Protein AF-A0A210PNJ9-F1 (afdb_monomer)

Mean predicted aligned error: 16.78 Å

Radius of gyration: 33.36 Å; Cα contacts (8 Å, |Δi|>4): 354; chains: 1; bounding box: 88×43×88 Å

InterPro domains:
  IPR055284 Galaxin-like [PTHR34490] (9-173)
  IPR056601 Galaxin-like repeats domain [PF24748] (8-146)

Secondary structure (DSSP, 8-state):
------EEETTEEE-TTTEEEETTEEEESEETTEEEEEETTTTEEEETTTEEESSSEEEHHHHHHTTEEEETTEEEETTTEEEETTEEEE-SSTTTEEEETTEEEETTTEEEETTEEEESEETTEEEEEETTTTEEEETTTEEEESEEEEHHHHHHTTEEEETTEEEEBTTEEEETTEEEE--TT--S--THHHHHHHHHHHHHHHHHHHHHHHHHHHHHHHHHHHHHHHHHHHHHHHHHHHHHHHHHHT--

Sequence (252 aa):
MSVGLTHFCDKTNYNLDEQICCDSKLSDRKQDGQIIQCCNASGETYKNESEICCGSVYNKTVFENQNLSCCNGTRYQKGKEMCLGGEIKVRMSVGLTHFCDKTNYNLDEQICCDSKLSDRKQDGQIIQCCNASGKTYKNASEICCGNVYDKTVFENHNLSCCNGTLYQKGKEMCLGGEKIAVDGNRPGFRDDTRIDMIERQLQKIDEVQKTLHSLTGSVNLLKNEIYSVKIICRWLSYIGSLEYHKRIARKN

Solvent-accessible surface area (backbone atoms only — not comparable to full-atom values): 14456 Å² total; per-residue (Å²): 136,80,85,70,85,83,42,68,37,76,92,41,78,54,54,76,91,56,32,43,65,24,77,64,40,79,43,60,32,56,58,97,89,37,53,47,43,64,25,81,74,59,32,41,75,37,40,63,86,59,30,42,70,32,42,46,80,40,53,39,69,62,41,51,74,67,41,44,46,69,26,81,44,38,69,44,44,57,87,52,28,48,66,54,99,60,40,81,42,76,50,85,44,90,93,44,58,41,71,31,77,94,41,77,43,46,66,89,57,31,44,65,25,78,64,38,76,44,59,30,58,57,97,90,35,51,45,43,64,28,78,76,55,37,38,75,41,42,62,87,58,32,44,68,37,40,45,83,41,52,41,66,60,36,58,77,63,40,47,45,69,30,82,41,37,76,41,40,61,85,50,30,46,68,56,96,60,40,80,41,77,47,68,94,82,64,94,62,99,55,68,62,65,58,48,55,48,50,52,53,51,50,52,53,48,52,53,50,49,54,52,51,52,52,53,51,52,54,52,51,52,52,50,51,51,52,51,51,50,54,51,52,53,52,52,53,53,51,50,53,50,53,54,52,52,55,57,54,68,72,75,113

pLDDT: mean 83.03, std 13.24, range [35.53, 96.25]

Structure (mmCIF, N/CA/C/O backbone):
data_AF-A0A210PNJ9-F1
#
_entry.id   AF-A0A210PNJ9-F1
#
loop_
_atom_site.group_PDB
_atom_site.id
_atom_site.type_symbol
_atom_site.label_atom_id
_atom_site.label_alt_id
_atom_site.label_comp_id
_atom_site.label_asym_id
_atom_site.label_entity_id
_atom_site.label_seq_id
_atom_site.pdbx_PDB_ins_code
_atom_site.Cartn_x
_atom_site.Cartn_y
_atom_site.Cartn_z
_atom_site.occupancy
_atom_site.B_iso_or_equiv
_atom_site.auth_seq_id
_atom_site.auth_comp_id
_atom_site.auth_asym_id
_atom_site.auth_atom_id
_atom_site.pdbx_PDB_model_num
ATOM 1 N N . MET A 1 1 ? -39.392 -25.391 22.906 1.00 35.53 1 MET A N 1
ATOM 2 C CA . MET A 1 1 ? -38.546 -24.966 24.037 1.00 35.53 1 MET A CA 1
ATOM 3 C C . MET A 1 1 ? -37.149 -24.806 23.480 1.00 35.53 1 MET A C 1
ATOM 5 O O . MET A 1 1 ? -36.515 -25.805 23.174 1.00 35.53 1 MET A O 1
ATOM 9 N N . SER A 1 2 ? -36.747 -23.574 23.187 1.00 40.47 2 SER A N 1
ATOM 10 C CA . SER A 1 2 ? -35.421 -23.290 22.639 1.00 40.47 2 SER A CA 1
ATOM 11 C C . SER A 1 2 ? -34.429 -23.343 23.793 1.00 40.47 2 SER A C 1
ATOM 13 O O . SER A 1 2 ? -34.610 -22.629 24.776 1.00 40.47 2 SER A O 1
ATOM 15 N N . VAL A 1 3 ? -33.434 -24.222 23.705 1.00 44.72 3 VAL A N 1
ATOM 16 C CA . VAL A 1 3 ? -32.323 -24.278 24.659 1.00 44.72 3 VAL A CA 1
ATOM 17 C C . VAL A 1 3 ? -31.509 -23.004 24.438 1.00 44.72 3 VAL A C 1
ATOM 19 O O . VAL A 1 3 ? -30.727 -22.919 23.495 1.00 44.72 3 VAL A O 1
ATOM 22 N N . GLY A 1 4 ? -31.804 -21.963 25.215 1.00 50.69 4 GLY A N 1
ATOM 23 C CA . GLY A 1 4 ? -31.061 -20.710 25.173 1.00 50.69 4 GLY A CA 1
ATOM 24 C C . GLY A 1 4 ? -29.646 -20.969 25.669 1.00 50.69 4 GLY A C 1
ATOM 25 O O . GLY A 1 4 ? -29.476 -21.496 26.765 1.00 50.69 4 GLY A O 1
ATOM 26 N N . LEU A 1 5 ? -28.647 -20.641 24.851 1.00 56.56 5 LEU A N 1
ATOM 27 C CA . LEU A 1 5 ? -27.251 -20.603 25.275 1.00 56.56 5 LEU A CA 1
ATOM 28 C C . LEU A 1 5 ? -27.155 -19.676 26.494 1.00 56.56 5 LEU A C 1
ATOM 30 O O . LEU A 1 5 ? -27.376 -18.472 26.383 1.00 56.56 5 LEU A O 1
ATOM 34 N N . THR A 1 6 ? -26.893 -20.237 27.672 1.00 67.31 6 THR A N 1
ATOM 35 C CA . THR A 1 6 ? -26.632 -19.459 28.883 1.00 67.31 6 THR A CA 1
ATOM 36 C C . THR A 1 6 ? -25.228 -18.883 28.778 1.00 67.31 6 THR A C 1
ATOM 38 O O . THR A 1 6 ? -24.242 -19.619 28.732 1.00 67.31 6 THR A O 1
ATOM 41 N N . HIS A 1 7 ? -25.139 -17.558 28.693 1.00 80.38 7 HIS A N 1
ATOM 42 C CA . HIS A 1 7 ? -23.869 -16.847 28.676 1.00 80.38 7 HIS A CA 1
ATOM 43 C C . HIS A 1 7 ? -23.479 -16.477 30.105 1.00 80.38 7 HIS A C 1
ATOM 45 O O . HIS A 1 7 ? -24.300 -15.976 30.874 1.00 80.38 7 HIS A O 1
ATOM 51 N N . PHE A 1 8 ? -22.218 -16.729 30.453 1.00 88.50 8 PHE A N 1
ATOM 52 C CA . PHE A 1 8 ? -21.669 -16.460 31.778 1.00 88.50 8 PHE A CA 1
ATOM 53 C C . PHE A 1 8 ? -20.665 -15.312 31.714 1.00 88.50 8 PHE A C 1
ATOM 55 O O . PHE A 1 8 ? -19.827 -15.254 30.813 1.00 88.50 8 PHE A O 1
ATOM 62 N N . CYS A 1 9 ? -20.769 -14.398 32.671 1.00 90.38 9 CYS A N 1
ATOM 63 C CA . CYS A 1 9 ? -19.773 -13.383 32.968 1.00 90.38 9 CYS A CA 1
ATOM 64 C C . CYS A 1 9 ? -19.192 -13.724 34.336 1.00 90.38 9 CYS A C 1
ATOM 66 O O . CYS A 1 9 ? -19.900 -13.628 35.342 1.00 90.38 9 CYS A O 1
ATOM 68 N N . ASP A 1 10 ? -17.950 -14.207 34.359 1.00 86.75 10 ASP A N 1
ATOM 69 C CA . ASP A 1 10 ? -17.372 -14.893 35.520 1.00 86.75 10 ASP A CA 1
ATOM 70 C C . ASP A 1 10 ? -18.291 -16.031 36.015 1.00 86.75 10 ASP A C 1
ATOM 72 O O . ASP A 1 1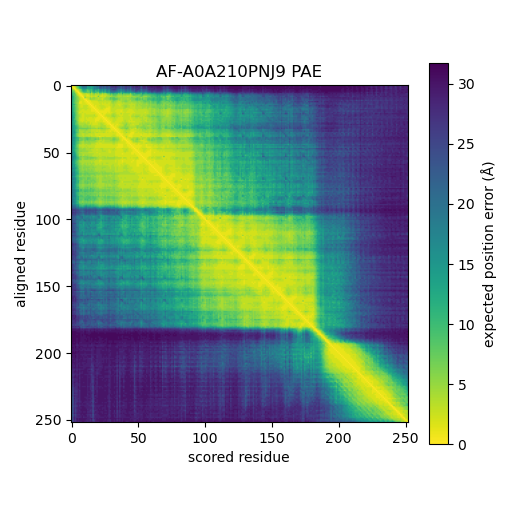0 ? -18.403 -17.065 35.354 1.00 86.75 10 ASP A O 1
ATOM 76 N N . LYS A 1 11 ? -19.011 -15.836 37.126 1.00 87.56 11 LYS A N 1
ATOM 77 C CA . LYS A 1 11 ? -19.927 -16.831 37.721 1.00 87.56 11 LYS A CA 1
ATOM 78 C C . LYS A 1 11 ? -21.407 -16.475 37.584 1.00 87.56 11 LYS A C 1
ATOM 80 O O . LYS A 1 11 ? -22.259 -17.174 38.132 1.00 87.56 11 LYS A O 1
ATOM 85 N N . THR A 1 12 ? -21.722 -15.407 36.859 1.00 88.00 12 THR A N 1
ATOM 86 C CA . THR A 1 12 ? -23.078 -14.863 36.765 1.00 88.00 12 THR A CA 1
ATOM 87 C C . THR A 1 12 ? -23.648 -15.101 35.373 1.00 88.00 12 THR A C 1
ATOM 89 O O . THR A 1 12 ? -23.042 -14.719 34.373 1.00 88.00 12 THR A O 1
ATOM 92 N N . ASN A 1 13 ? -24.825 -15.725 35.304 1.00 91.00 13 ASN A N 1
ATOM 93 C CA . ASN A 1 13 ? -25.596 -15.804 34.063 1.00 91.00 13 ASN A CA 1
ATOM 94 C C . ASN A 1 13 ? -26.088 -14.414 33.670 1.00 91.00 13 ASN A C 1
ATOM 96 O O . ASN A 1 13 ? -26.579 -13.677 34.524 1.00 91.00 13 ASN A O 1
ATOM 100 N N . TYR A 1 14 ? -26.010 -14.087 32.385 1.00 90.00 14 TYR A N 1
ATOM 101 C CA . TYR A 1 14 ? -26.492 -12.808 31.883 1.00 90.00 14 TYR A CA 1
ATOM 102 C C . TYR A 1 14 ? -27.194 -12.934 30.536 1.00 90.00 14 TYR A C 1
ATOM 104 O O . TYR A 1 14 ? -26.973 -13.875 29.770 1.00 90.00 14 TYR A O 1
ATOM 112 N N . ASN A 1 15 ? -28.067 -11.968 30.260 1.00 88.69 15 ASN A N 1
ATOM 113 C CA . ASN A 1 15 ? -28.805 -11.886 29.010 1.00 88.69 15 ASN A CA 1
ATOM 114 C C . ASN A 1 15 ? -27.983 -11.105 27.978 1.00 88.69 15 ASN A C 1
ATOM 116 O O . ASN A 1 15 ? -27.729 -9.917 28.170 1.00 88.69 15 ASN A O 1
ATOM 120 N N . LEU A 1 16 ? -27.598 -11.744 26.869 1.00 88.12 16 LEU A N 1
ATOM 121 C CA . LEU A 1 16 ? -26.843 -11.073 25.808 1.00 88.12 16 LEU A CA 1
ATOM 122 C C . LEU A 1 16 ? -27.587 -9.889 25.193 1.00 88.12 16 LEU A C 1
ATOM 124 O O . LEU A 1 16 ? -26.930 -8.995 24.677 1.00 88.12 16 LEU A O 1
ATOM 128 N N . ASP A 1 17 ? -28.917 -9.870 25.199 1.00 87.00 17 ASP A N 1
ATOM 129 C CA . ASP A 1 17 ? -29.681 -8.782 24.581 1.00 87.00 17 ASP A CA 1
ATOM 130 C C . ASP A 1 17 ? -29.678 -7.513 25.441 1.00 87.00 17 ASP A C 1
ATOM 132 O O . ASP A 1 17 ? -29.762 -6.401 24.914 1.00 87.00 17 ASP A O 1
ATOM 136 N N . GLU A 1 18 ? -29.523 -7.671 26.755 1.00 89.44 18 GLU A N 1
ATOM 137 C CA . GLU A 1 18 ? -29.652 -6.595 27.742 1.00 89.44 18 GLU A CA 1
ATOM 138 C C . GLU A 1 18 ? -28.313 -6.194 28.354 1.00 89.44 18 GLU A C 1
ATOM 140 O O . GLU A 1 18 ? -28.152 -5.051 28.776 1.00 89.44 18 GLU A O 1
ATOM 145 N N . GLN A 1 19 ? -27.342 -7.106 28.386 1.00 93.12 19 GLN A N 1
ATOM 146 C CA . GLN A 1 19 ? -26.111 -6.961 29.152 1.00 93.12 19 GLN A CA 1
ATOM 147 C C . GLN A 1 19 ? -24.875 -7.326 28.321 1.00 93.12 19 GLN A C 1
ATOM 149 O O . GLN A 1 19 ? -24.931 -8.010 27.294 1.00 93.12 19 GLN A O 1
ATOM 154 N N . ILE A 1 20 ? -23.728 -6.837 28.772 1.00 92.56 20 ILE A N 1
ATOM 155 C CA . ILE A 1 20 ? -22.410 -7.093 28.206 1.00 92.56 20 ILE A CA 1
ATOM 156 C C . ILE A 1 20 ? -21.434 -7.428 29.335 1.00 92.56 20 ILE A C 1
ATOM 158 O O . ILE A 1 20 ? -21.524 -6.879 30.432 1.00 92.56 20 ILE A O 1
ATOM 162 N N . CYS A 1 21 ? -20.512 -8.349 29.067 1.00 92.44 21 CYS A N 1
ATOM 163 C CA . CYS A 1 21 ? -19.443 -8.712 29.987 1.00 92.44 21 CYS A CA 1
ATOM 164 C C . CYS A 1 21 ? -18.110 -8.187 29.454 1.00 92.44 21 CYS A C 1
ATOM 166 O O . CYS A 1 21 ? -17.670 -8.620 28.388 1.00 92.44 21 CYS A O 1
ATOM 168 N N . CYS A 1 22 ? -17.468 -7.287 30.194 1.00 92.38 22 CYS A N 1
ATOM 169 C CA . CYS A 1 22 ? -16.149 -6.749 29.870 1.00 92.38 22 CYS A CA 1
ATOM 170 C C . CYS A 1 22 ? -15.197 -7.086 31.015 1.00 92.38 22 CYS A C 1
ATOM 172 O O . CYS A 1 22 ? -15.434 -6.666 32.141 1.00 92.38 22 CYS A O 1
ATOM 174 N N . ASP A 1 23 ? -14.164 -7.887 30.743 1.00 90.50 23 ASP A N 1
ATOM 175 C CA . ASP A 1 23 ? -13.171 -8.310 31.744 1.00 90.50 23 ASP A CA 1
ATOM 176 C C . ASP A 1 23 ? -13.799 -8.779 33.074 1.00 90.50 23 ASP A C 1
ATOM 178 O O . ASP A 1 23 ? -13.532 -8.259 34.156 1.00 90.50 23 ASP A O 1
ATOM 182 N N . SER A 1 24 ? -14.719 -9.746 32.978 1.00 88.94 24 SER A N 1
ATOM 183 C CA . SER A 1 24 ? -15.453 -10.318 34.123 1.00 88.94 24 SER A CA 1
ATOM 184 C C . SER A 1 24 ? -16.393 -9.353 34.863 1.00 88.94 24 SER A C 1
ATOM 186 O O . SER A 1 24 ? -16.982 -9.725 35.877 1.00 88.94 24 SER A O 1
ATOM 188 N N . LYS A 1 25 ? -16.590 -8.130 34.358 1.00 90.56 25 LYS A N 1
ATOM 189 C CA . LYS A 1 25 ? -17.557 -7.162 34.886 1.00 90.56 25 LYS A CA 1
ATOM 190 C C . LYS A 1 25 ? -18.792 -7.122 34.005 1.00 90.56 25 LYS A C 1
ATOM 192 O O . LYS A 1 25 ? -18.714 -6.875 32.801 1.00 90.56 25 LYS A O 1
ATOM 197 N N . LEU A 1 26 ? -19.942 -7.350 34.628 1.00 92.19 26 LEU A N 1
ATOM 198 C CA . LEU A 1 26 ? -21.231 -7.259 33.965 1.00 92.19 26 LEU A CA 1
ATOM 199 C C . LEU A 1 26 ? -21.698 -5.802 33.921 1.00 92.19 26 LEU A C 1
ATOM 201 O O . LEU A 1 26 ? -21.566 -5.065 34.897 1.00 92.19 26 LEU A O 1
ATOM 205 N N . SER A 1 27 ? -22.235 -5.374 32.787 1.00 92.25 27 SER A N 1
ATOM 206 C CA . SER A 1 27 ? -22.787 -4.035 32.594 1.00 92.25 27 SER A CA 1
ATOM 207 C C . SER A 1 27 ? -23.994 -4.083 31.672 1.00 92.25 27 SER A C 1
ATOM 209 O O . SER A 1 27 ? -24.112 -4.981 30.838 1.00 92.25 27 SER A O 1
ATOM 211 N N . ASP A 1 28 ? -24.885 -3.107 31.798 1.00 92.31 28 ASP A N 1
ATOM 212 C CA . ASP A 1 28 ? -26.012 -2.977 30.881 1.00 92.31 28 ASP A CA 1
ATOM 213 C C . ASP A 1 28 ? -25.520 -2.572 29.488 1.00 92.31 28 ASP A C 1
ATOM 215 O O . ASP A 1 28 ? -24.625 -1.739 29.325 1.00 92.31 28 ASP A O 1
ATOM 219 N N . ARG A 1 29 ? -26.131 -3.146 28.451 1.00 90.56 29 ARG A N 1
ATOM 220 C CA . ARG A 1 29 ? -25.787 -2.885 27.046 1.00 90.56 29 ARG A CA 1
ATOM 221 C C . ARG A 1 29 ? -26.186 -1.471 26.603 1.00 90.56 29 ARG A C 1
ATOM 223 O O . ARG A 1 29 ? -25.733 -1.008 25.553 1.00 90.56 29 ARG A O 1
ATOM 230 N N . LYS A 1 30 ? -27.015 -0.777 27.392 1.00 91.00 30 LYS A N 1
ATOM 231 C CA . LYS A 1 30 ? -27.394 0.624 27.188 1.00 91.00 30 LYS A CA 1
ATOM 232 C C . LYS A 1 30 ? -27.243 1.429 28.476 1.00 91.00 30 LYS A C 1
ATOM 234 O O . LYS A 1 30 ? -27.801 1.045 29.496 1.00 91.00 30 LYS A O 1
ATOM 239 N N . GLN A 1 31 ? -26.579 2.580 28.403 1.00 86.69 31 GLN A N 1
ATOM 240 C CA . GLN A 1 31 ? -26.562 3.582 29.476 1.00 86.69 31 GLN A CA 1
ATOM 241 C C . GLN A 1 31 ? -26.900 4.945 28.883 1.00 86.69 31 GLN A C 1
ATOM 243 O O . GLN A 1 31 ? -26.346 5.327 27.852 1.00 86.69 31 GLN A O 1
ATOM 248 N N . ASP A 1 32 ? -27.832 5.666 29.507 1.00 86.81 32 ASP A N 1
ATOM 249 C CA . ASP A 1 32 ? -28.330 6.963 29.025 1.00 86.81 32 ASP A CA 1
ATOM 250 C C . ASP A 1 32 ? -28.804 6.927 27.558 1.00 86.81 32 ASP A C 1
ATOM 252 O O . ASP A 1 32 ? -28.588 7.858 26.785 1.00 86.81 32 ASP A O 1
ATOM 256 N N . GLY A 1 33 ? -29.407 5.805 27.147 1.00 87.62 33 GLY A N 1
ATOM 257 C CA . GLY A 1 33 ? -29.875 5.578 25.775 1.00 87.62 33 GLY A CA 1
ATOM 258 C C . GLY A 1 33 ? -28.786 5.209 24.759 1.00 87.62 33 GLY A C 1
ATOM 259 O O . GLY A 1 33 ? -29.127 4.833 23.640 1.00 87.62 33 GLY A O 1
ATOM 260 N N . GLN A 1 34 ? -27.508 5.240 25.139 1.00 89.88 34 GLN A N 1
ATOM 261 C CA . GLN A 1 34 ? -26.378 4.956 24.252 1.00 89.88 34 GLN A CA 1
ATOM 262 C C . GLN A 1 34 ? -25.924 3.502 24.355 1.00 89.88 34 GLN A C 1
ATOM 264 O O . GLN A 1 34 ? -25.932 2.915 25.437 1.00 89.88 34 GLN A O 1
ATOM 269 N N . ILE A 1 35 ? -25.492 2.929 23.228 1.00 91.31 35 ILE A N 1
ATOM 270 C CA . ILE A 1 35 ? -24.954 1.565 23.175 1.00 91.31 35 ILE A CA 1
ATOM 271 C C . ILE A 1 35 ? -23.553 1.532 23.791 1.00 91.31 35 ILE A C 1
ATOM 273 O O . ILE A 1 35 ? -22.664 2.297 23.403 1.00 91.31 35 ILE A O 1
ATOM 277 N N . ILE A 1 36 ? -23.362 0.589 24.709 1.00 94.12 36 ILE A N 1
ATOM 278 C CA . ILE A 1 36 ? -22.101 0.350 25.403 1.00 94.12 36 ILE A CA 1
ATOM 279 C C . ILE A 1 36 ? -21.312 -0.771 24.723 1.00 94.12 36 ILE A C 1
ATOM 281 O O . ILE A 1 36 ? -21.880 -1.769 24.274 1.00 94.12 36 ILE A O 1
ATOM 285 N N . GLN A 1 37 ? -19.991 -0.612 24.659 1.00 93.81 37 GLN A N 1
ATOM 286 C CA . GLN A 1 37 ? -19.051 -1.616 24.165 1.00 93.81 37 GLN A CA 1
ATOM 287 C C . GLN A 1 37 ? -17.908 -1.853 25.153 1.00 93.81 37 GLN A C 1
ATOM 289 O O . GLN A 1 37 ? -17.616 -1.000 25.988 1.00 93.81 37 GLN A O 1
ATOM 294 N N . CYS A 1 38 ? -17.239 -3.001 25.031 1.00 94.12 38 CYS A N 1
ATOM 295 C CA . CYS A 1 38 ? -16.031 -3.289 25.797 1.00 94.12 38 CYS A CA 1
ATOM 296 C C . CYS A 1 38 ? -14.801 -2.677 25.134 1.00 94.12 38 CYS A C 1
ATOM 298 O O . CYS A 1 38 ? -14.531 -2.895 23.950 1.00 94.12 38 CYS A O 1
ATOM 300 N N . CYS A 1 39 ? -14.006 -1.972 25.925 1.00 94.19 39 CYS A N 1
ATOM 301 C CA . CYS A 1 39 ? -12.639 -1.641 25.592 1.00 94.19 39 CYS A CA 1
ATOM 302 C C . CYS A 1 39 ? -11.744 -2.812 26.000 1.00 94.19 39 CYS A C 1
ATOM 304 O O . CYS A 1 39 ? -11.248 -2.858 27.119 1.00 94.19 39 CYS A O 1
ATOM 306 N N . ASN A 1 40 ? -11.541 -3.776 25.097 1.00 85.50 40 ASN A N 1
ATOM 307 C CA . ASN A 1 40 ? -10.823 -5.028 25.393 1.00 85.50 40 ASN A CA 1
ATOM 308 C C . ASN A 1 40 ? -9.436 -4.827 26.030 1.00 85.50 40 ASN A C 1
ATOM 310 O O . ASN A 1 40 ? -8.965 -5.705 26.740 1.00 85.50 40 ASN A O 1
ATOM 314 N N . ALA A 1 41 ? -8.785 -3.692 25.768 1.00 84.12 41 ALA A N 1
ATOM 315 C CA . ALA A 1 41 ? -7.473 -3.381 26.319 1.00 84.12 41 ALA A CA 1
ATOM 316 C C . ALA A 1 41 ? -7.505 -2.940 27.796 1.00 84.12 41 ALA A C 1
ATOM 318 O O . ALA A 1 41 ? -6.599 -3.309 28.535 1.00 84.12 41 ALA A O 1
ATOM 319 N N . SER A 1 42 ? -8.519 -2.177 28.231 1.00 87.06 42 SER A N 1
ATOM 320 C CA . SER A 1 42 ? -8.663 -1.754 29.637 1.00 87.06 42 SER A CA 1
ATOM 321 C C . SER A 1 42 ? -9.657 -2.596 30.437 1.00 87.06 42 SER A C 1
ATOM 323 O O . SER A 1 42 ? -9.713 -2.477 31.658 1.00 87.06 42 SER A O 1
ATOM 325 N N . GLY A 1 43 ? -10.474 -3.412 29.766 1.00 87.75 43 GLY A N 1
ATOM 326 C CA .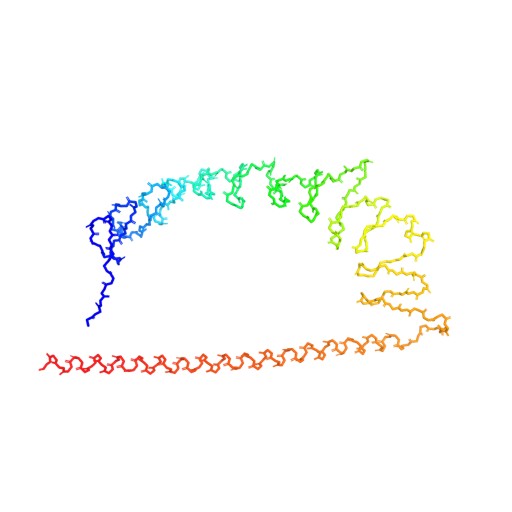 GLY A 1 43 ? -11.599 -4.118 30.380 1.00 87.75 43 GLY A CA 1
ATOM 327 C C . GLY A 1 43 ? -12.780 -3.207 30.734 1.00 87.75 43 GLY A C 1
ATOM 328 O O . GLY A 1 43 ? -13.780 -3.671 31.276 1.00 87.75 43 GLY A O 1
ATOM 329 N N . GLU A 1 44 ? -12.692 -1.912 30.429 1.00 91.31 44 GLU A N 1
ATOM 330 C CA . GLU A 1 44 ? -13.730 -0.932 30.734 1.00 91.31 44 GLU A CA 1
ATOM 331 C C . GLU A 1 44 ? -14.832 -0.935 29.676 1.00 91.31 44 GLU A C 1
ATOM 333 O O . GLU A 1 44 ? -14.620 -1.262 28.508 1.00 91.31 44 GLU A O 1
ATOM 338 N N . THR A 1 45 ? -16.021 -0.510 30.075 1.00 94.31 45 THR A N 1
ATOM 339 C CA . THR A 1 45 ? -17.117 -0.202 29.161 1.00 94.31 45 THR A CA 1
ATOM 340 C C . THR A 1 45 ? -17.030 1.235 28.664 1.00 94.31 45 THR A C 1
ATOM 342 O O . THR A 1 45 ? -16.676 2.122 29.436 1.00 94.31 45 THR A O 1
ATOM 345 N N . TYR A 1 46 ? -17.428 1.485 27.417 1.00 94.75 46 TYR A N 1
ATOM 346 C CA . TYR A 1 46 ? -17.533 2.838 26.871 1.00 94.75 46 TYR A CA 1
ATOM 347 C C . TYR A 1 46 ? -18.765 3.028 25.989 1.00 94.75 46 TYR A C 1
ATOM 349 O O . TYR A 1 46 ? -19.241 2.096 25.334 1.00 94.75 46 TYR A O 1
ATOM 357 N N . LYS A 1 47 ? -19.267 4.261 25.952 1.00 95.31 47 LYS A N 1
ATOM 358 C CA . LYS A 1 47 ? -20.370 4.720 25.105 1.00 95.31 47 LYS A CA 1
ATOM 359 C C . LYS A 1 47 ? -19.864 4.947 23.688 1.00 95.31 47 LYS A C 1
ATOM 361 O O . LYS A 1 47 ? -19.219 5.953 23.411 1.00 95.31 47 LYS A O 1
ATOM 366 N N . ASN A 1 48 ? -20.187 4.048 22.760 1.00 90.94 48 ASN A N 1
ATOM 367 C CA . ASN A 1 48 ? -19.646 4.105 21.396 1.00 90.94 48 ASN A CA 1
ATOM 368 C C . ASN A 1 48 ? -20.035 5.384 20.633 1.00 90.94 48 ASN A C 1
ATOM 370 O O . ASN A 1 48 ? -19.396 5.714 19.644 1.00 90.94 48 ASN A O 1
ATOM 374 N N . GLU A 1 49 ? -21.061 6.128 21.042 1.00 91.94 49 GLU A N 1
ATOM 375 C CA . GLU A 1 49 ? -21.416 7.390 20.382 1.00 91.94 49 GLU A CA 1
ATOM 376 C C . GLU A 1 49 ? -20.512 8.547 20.826 1.00 91.94 49 GLU A C 1
ATOM 378 O O . GLU A 1 49 ? -20.008 9.271 19.966 1.00 91.94 49 GLU A O 1
ATOM 383 N N . SER A 1 50 ? -20.228 8.675 22.127 1.00 93.69 50 SER A N 1
ATOM 384 C CA . SER A 1 50 ? -19.473 9.797 22.711 1.00 93.69 50 SER A CA 1
ATOM 385 C C . SER A 1 50 ? -18.020 9.487 23.084 1.00 93.69 50 SER A C 1
ATOM 387 O O . SER A 1 50 ? -17.251 10.406 23.373 1.00 93.69 50 SER A O 1
ATOM 389 N N . GLU A 1 51 ? -17.626 8.217 23.105 1.00 95.56 51 GLU A N 1
ATOM 390 C CA . GLU A 1 51 ? -16.337 7.750 23.621 1.00 95.56 51 GLU A CA 1
ATOM 391 C C . GLU A 1 51 ? -15.631 6.802 22.646 1.00 95.56 51 GLU A C 1
ATOM 393 O O . GLU A 1 51 ? -16.248 6.180 21.780 1.00 95.56 51 GLU A O 1
ATOM 398 N N . ILE A 1 52 ? -14.311 6.709 22.767 1.00 94.31 52 ILE A N 1
ATOM 399 C CA . ILE A 1 52 ? -13.455 5.852 21.951 1.00 94.31 52 ILE A CA 1
ATOM 400 C C . ILE A 1 52 ? -12.529 5.032 22.847 1.00 94.31 52 ILE A C 1
ATOM 402 O O . ILE A 1 52 ? -11.915 5.562 23.772 1.00 94.31 52 ILE A O 1
ATOM 406 N N . CYS A 1 53 ? -12.407 3.740 22.546 1.00 94.56 53 CYS A N 1
ATOM 407 C CA . CYS A 1 53 ? -11.416 2.865 23.159 1.00 94.56 53 CYS A CA 1
ATOM 408 C C . CYS A 1 53 ? -10.099 2.932 22.382 1.00 94.56 53 CYS A C 1
ATOM 410 O O . CYS A 1 53 ? -10.039 2.591 21.200 1.00 94.56 53 CYS A O 1
ATOM 412 N N . CYS A 1 54 ? -9.029 3.331 23.061 1.00 94.19 54 CYS A N 1
ATOM 413 C CA . CYS A 1 54 ? -7.676 3.293 22.529 1.00 94.19 54 CYS A CA 1
ATOM 414 C C . CYS A 1 54 ? -6.673 2.908 23.621 1.00 94.19 54 CYS A C 1
ATOM 416 O O . CYS A 1 54 ? -5.893 3.741 24.080 1.00 94.19 54 CYS A O 1
ATOM 418 N N . GLY A 1 55 ? -6.778 1.674 24.119 1.00 91.19 55 GLY A N 1
ATOM 419 C CA . GLY A 1 55 ? -6.021 1.220 25.295 1.00 91.19 55 GLY A CA 1
ATOM 420 C C . GLY A 1 55 ? -6.679 1.634 26.608 1.00 91.19 55 GLY A C 1
ATOM 421 O O . GLY A 1 55 ? -6.679 0.880 27.572 1.00 91.19 55 GLY A O 1
ATOM 422 N N . SER A 1 56 ? -7.309 2.804 26.608 1.00 93.38 56 SER A N 1
ATOM 423 C CA . SER A 1 56 ? -8.218 3.302 27.638 1.00 93.38 56 SER A CA 1
ATOM 424 C C . SER A 1 56 ? -9.406 3.998 26.974 1.00 93.38 56 SER A C 1
ATOM 426 O O . SER A 1 56 ? -9.398 4.228 25.758 1.00 93.38 56 SER A O 1
ATOM 428 N N . VAL A 1 57 ? -10.428 4.327 27.758 1.00 94.62 57 VAL A N 1
ATOM 429 C CA . VAL A 1 57 ? -11.611 5.044 27.275 1.00 94.62 57 VAL A CA 1
ATOM 430 C C . VAL A 1 57 ? -11.367 6.555 27.277 1.00 94.62 57 VAL A C 1
ATOM 432 O O . VAL A 1 57 ? -10.905 7.125 28.264 1.00 94.62 57 VAL A O 1
ATOM 435 N N . TYR A 1 58 ? -11.691 7.219 26.166 1.00 95.44 58 TYR A N 1
ATOM 436 C CA . TYR A 1 58 ? -11.563 8.669 26.010 1.00 95.44 58 TYR A CA 1
ATOM 437 C C . TYR A 1 58 ? -12.843 9.285 25.454 1.00 95.44 58 TYR A C 1
ATOM 439 O O . TYR A 1 58 ? -13.510 8.686 24.616 1.00 95.44 58 TYR A O 1
ATOM 447 N N . ASN A 1 59 ? -13.141 10.528 25.832 1.00 96.25 59 ASN A N 1
ATOM 448 C CA . ASN A 1 59 ? -14.176 11.316 25.164 1.00 96.25 59 ASN A CA 1
ATOM 449 C C . ASN A 1 59 ? -13.758 11.621 23.713 1.00 96.25 59 ASN A C 1
ATOM 451 O O . ASN A 1 59 ? -12.685 12.189 23.493 1.00 96.25 59 ASN A O 1
ATOM 455 N N . LYS A 1 60 ? -14.608 11.287 22.733 1.00 94.88 60 LYS A N 1
ATOM 456 C CA . LYS A 1 60 ? -14.309 11.458 21.301 1.00 94.88 60 LYS A CA 1
ATOM 457 C C . LYS A 1 60 ? -14.002 12.896 20.927 1.00 94.88 60 LYS A C 1
ATOM 459 O O . LYS A 1 60 ? -12.992 13.140 20.281 1.00 94.88 60 LYS A O 1
ATOM 464 N N . THR A 1 61 ? -14.829 13.842 21.364 1.00 94.56 61 THR A N 1
ATOM 465 C CA . THR A 1 61 ? -14.675 15.258 21.015 1.00 94.56 61 THR A CA 1
ATOM 466 C C . THR A 1 61 ? -13.330 15.797 21.493 1.00 94.56 61 THR A C 1
ATOM 468 O O . THR A 1 61 ? -12.610 16.440 20.736 1.00 94.56 61 THR A O 1
ATOM 471 N N . VAL A 1 62 ? -12.943 15.495 22.736 1.00 93.62 62 VAL A N 1
ATOM 472 C CA . VAL A 1 62 ? -11.633 15.899 23.275 1.00 93.62 62 VAL A CA 1
ATOM 473 C C . VAL A 1 62 ? -10.494 15.201 22.530 1.00 93.62 62 VAL A C 1
ATOM 475 O O . VAL A 1 62 ? -9.510 15.847 22.172 1.00 93.62 62 VAL A O 1
ATOM 478 N N . PHE A 1 63 ? -10.633 13.901 22.265 1.00 94.56 63 PHE A N 1
ATOM 479 C CA . PHE A 1 63 ? -9.629 13.098 21.570 1.00 94.56 63 PHE A CA 1
ATOM 480 C C . PHE A 1 63 ? -9.367 13.615 20.145 1.00 94.56 63 PHE A C 1
ATOM 482 O O . PHE A 1 63 ? -8.220 13.793 19.733 1.00 94.56 63 PHE A O 1
ATOM 489 N N . GLU A 1 64 ? -10.427 13.939 19.408 1.00 92.06 64 GLU A N 1
ATOM 490 C CA . GLU A 1 64 ? -10.346 14.501 18.062 1.00 92.06 64 GLU A CA 1
ATOM 491 C C . GLU A 1 64 ? -9.799 15.931 18.059 1.00 92.06 64 GLU A C 1
ATOM 493 O O . GLU A 1 64 ? -8.910 16.225 17.256 1.00 92.06 64 GLU A O 1
ATOM 498 N N . ASN A 1 65 ? -10.241 16.784 18.991 1.00 94.00 65 ASN A N 1
ATOM 499 C CA . ASN A 1 65 ? -9.753 18.162 19.133 1.00 94.00 65 ASN A CA 1
ATOM 500 C C . ASN A 1 65 ? -8.258 18.230 19.473 1.00 94.00 65 ASN A C 1
ATOM 502 O O . ASN A 1 65 ? -7.573 19.172 19.085 1.00 94.00 65 ASN A O 1
ATOM 506 N N . GLN A 1 66 ? -7.727 17.218 20.161 1.00 94.06 66 GLN A N 1
ATOM 507 C CA . GLN A 1 66 ? -6.294 17.078 20.433 1.00 94.06 66 GLN A CA 1
ATOM 508 C C . GLN A 1 66 ? -5.504 16.484 19.256 1.00 94.06 66 GLN A C 1
ATOM 510 O O . GLN A 1 66 ? -4.320 16.187 19.404 1.00 94.06 66 GLN A O 1
ATOM 515 N N . ASN A 1 67 ? -6.140 16.308 18.094 1.00 93.38 67 ASN A N 1
ATOM 516 C CA . ASN A 1 67 ? -5.564 15.706 16.895 1.00 93.38 67 ASN A CA 1
ATOM 517 C C . ASN A 1 67 ? -5.014 14.284 17.127 1.00 93.38 67 ASN A C 1
ATOM 519 O O . ASN A 1 67 ? -4.067 13.852 16.463 1.00 93.38 67 ASN A O 1
ATOM 523 N N . LEU A 1 68 ? -5.626 13.533 18.044 1.00 95.25 68 LEU A N 1
ATOM 524 C CA . LEU A 1 68 ? -5.236 12.164 18.361 1.00 95.25 68 LEU A CA 1
ATOM 525 C C . LEU A 1 68 ? -5.954 11.142 17.471 1.00 95.25 68 LEU A C 1
ATOM 527 O O . LEU A 1 68 ? -7.027 11.386 16.909 1.00 95.25 68 LEU A O 1
ATOM 531 N N . SER A 1 69 ? -5.333 9.981 17.317 1.00 94.69 69 SER A N 1
ATOM 532 C CA . SER A 1 69 ? -5.928 8.786 16.722 1.00 94.69 69 SER A CA 1
ATOM 533 C C . SER A 1 69 ? -5.413 7.536 17.431 1.00 94.69 69 SER A C 1
ATOM 535 O O . SER A 1 69 ? -4.593 7.634 18.345 1.00 94.69 69 SER A O 1
ATOM 537 N N . CYS A 1 70 ? -5.922 6.371 17.043 1.00 94.44 70 CYS A N 1
ATOM 538 C CA . CYS A 1 70 ? -5.579 5.101 17.656 1.00 94.44 70 CYS A CA 1
ATOM 539 C C . CYS A 1 70 ? -4.902 4.154 16.672 1.00 94.44 70 CYS A C 1
ATOM 541 O O . CYS A 1 70 ? -5.356 3.994 15.541 1.00 94.44 70 CYS A O 1
ATOM 543 N N . CYS A 1 71 ? -3.849 3.489 17.131 1.00 94.62 71 CYS A N 1
ATOM 544 C CA . CYS A 1 71 ? -3.161 2.426 16.424 1.00 94.62 71 CYS A CA 1
ATOM 545 C C . CYS A 1 71 ? -3.022 1.227 17.353 1.00 94.62 71 CYS A C 1
ATOM 547 O O . CYS A 1 71 ? -2.295 1.302 18.340 1.00 94.62 71 CYS A O 1
ATOM 549 N N . ASN A 1 72 ? -3.752 0.147 17.069 1.00 92.06 72 ASN A N 1
ATOM 550 C CA . ASN A 1 72 ? -3.713 -1.093 17.850 1.00 92.06 72 ASN A CA 1
ATOM 551 C C . ASN A 1 72 ? -3.819 -0.873 19.378 1.00 92.06 72 ASN A C 1
ATOM 553 O O . ASN A 1 72 ? -3.004 -1.359 20.158 1.00 92.06 72 ASN A O 1
ATOM 557 N N . GLY A 1 73 ? -4.785 -0.054 19.806 1.00 90.62 73 GLY A N 1
ATOM 558 C CA . GLY A 1 73 ? -4.984 0.267 21.223 1.00 90.62 73 GLY A CA 1
ATOM 559 C C . GLY A 1 73 ? -3.981 1.266 21.811 1.00 90.62 73 GLY A C 1
ATOM 560 O O . GLY A 1 73 ? -4.026 1.517 23.005 1.00 90.62 73 GLY A O 1
ATOM 561 N N . THR A 1 74 ? -3.101 1.866 21.011 1.00 92.69 74 THR A N 1
ATOM 562 C CA . THR A 1 74 ? -2.189 2.926 21.459 1.00 92.69 74 THR A CA 1
ATOM 563 C C . THR A 1 74 ? -2.534 4.245 20.781 1.00 92.69 74 THR A C 1
ATOM 565 O O . THR A 1 74 ? -2.696 4.315 19.560 1.00 92.69 74 THR A O 1
ATOM 568 N N . ARG A 1 75 ? -2.661 5.314 21.571 1.00 94.31 75 ARG A N 1
ATOM 569 C CA . ARG A 1 75 ? -2.947 6.657 21.051 1.00 94.31 75 ARG A CA 1
ATOM 570 C C . ARG A 1 75 ? -1.714 7.273 20.386 1.00 94.31 75 ARG A C 1
ATOM 572 O O . ARG A 1 75 ? -0.606 7.110 20.888 1.00 94.31 75 ARG A O 1
ATOM 579 N N . TYR A 1 76 ? -1.918 8.030 19.312 1.00 94.56 76 TYR A N 1
ATOM 580 C CA . TYR A 1 76 ? -0.858 8.756 18.604 1.00 94.56 76 TYR A CA 1
ATOM 581 C C . TYR A 1 76 ? -1.345 10.113 18.078 1.00 94.56 76 TYR A C 1
ATOM 583 O O . TYR A 1 76 ? -2.543 10.333 17.891 1.00 94.56 76 TYR A O 1
ATOM 591 N N . GLN A 1 77 ? -0.414 11.029 17.824 1.00 93.62 77 GLN A N 1
ATOM 592 C CA . GLN A 1 77 ? -0.657 12.380 17.317 1.00 93.62 77 GLN A CA 1
ATOM 593 C C . GLN A 1 77 ? -0.707 12.386 15.783 1.00 93.62 77 GLN A C 1
ATOM 595 O O . GLN A 1 77 ? 0.333 12.305 15.134 1.00 93.62 77 GLN A O 1
ATOM 600 N N . LYS A 1 78 ? -1.885 12.561 15.165 1.00 89.19 78 LYS A N 1
ATOM 601 C CA . LYS A 1 78 ? -2.062 12.486 13.694 1.00 89.19 78 LYS A CA 1
ATOM 602 C C . LYS A 1 78 ? -1.147 13.431 12.910 1.00 89.19 78 LYS A C 1
ATOM 604 O O . LYS A 1 78 ? -0.765 13.113 11.784 1.00 89.19 78 LYS A O 1
ATOM 609 N N . GLY A 1 79 ? -0.799 14.579 13.497 1.00 84.94 79 GLY A N 1
ATOM 610 C CA . GLY A 1 79 ? 0.096 15.565 12.885 1.00 84.94 79 GLY A CA 1
ATOM 611 C C . GLY A 1 79 ? 1.579 15.178 12.896 1.00 84.94 79 GLY A C 1
ATOM 612 O O . GLY A 1 79 ? 2.327 15.646 12.045 1.00 84.94 79 GLY A O 1
ATOM 613 N N . LYS A 1 80 ? 2.008 14.321 13.828 1.00 87.19 80 LYS A N 1
ATOM 614 C CA . LYS A 1 80 ? 3.417 13.918 14.002 1.00 87.19 80 LYS A CA 1
ATOM 615 C C . LYS A 1 80 ? 3.664 12.456 13.663 1.00 87.19 80 LYS A C 1
ATOM 617 O O . LYS A 1 80 ? 4.792 12.071 13.394 1.00 87.19 80 LYS A O 1
ATOM 622 N N . GLU A 1 81 ? 2.620 11.647 13.689 1.00 90.44 81 GLU A N 1
ATOM 623 C CA . GLU A 1 81 ? 2.693 10.195 13.679 1.00 90.44 81 GLU A CA 1
ATOM 624 C C . GLU A 1 81 ? 1.585 9.614 12.789 1.00 90.44 81 GLU A C 1
ATOM 626 O O . GLU A 1 81 ? 0.639 10.303 12.378 1.00 90.44 81 GLU A O 1
ATOM 631 N N . MET A 1 82 ? 1.706 8.330 12.473 1.00 88.62 82 MET A N 1
ATOM 632 C CA . MET A 1 82 ? 0.697 7.557 11.755 1.00 88.62 82 MET A CA 1
ATOM 633 C C . MET A 1 82 ? 0.739 6.072 12.115 1.00 88.62 82 MET A C 1
ATOM 635 O O . MET A 1 82 ? 1.767 5.573 12.562 1.00 88.62 82 MET A O 1
ATOM 639 N N . CYS A 1 83 ? -0.380 5.378 11.897 1.00 89.06 83 CYS A N 1
ATOM 640 C CA . CYS A 1 83 ? -0.517 3.942 12.128 1.00 89.06 83 CYS A CA 1
ATOM 641 C C . CYS A 1 83 ? -0.319 3.147 10.837 1.00 89.06 83 CYS A C 1
ATOM 643 O O . CYS A 1 83 ? -1.046 3.372 9.868 1.00 89.06 83 CYS A O 1
ATOM 645 N N . LEU A 1 84 ? 0.613 2.195 10.831 1.00 86.19 84 LEU A N 1
ATOM 646 C CA . LEU A 1 84 ? 0.878 1.323 9.687 1.00 86.19 84 LEU A CA 1
ATOM 647 C C . LEU A 1 84 ? 1.162 -0.098 10.132 1.00 86.19 84 LEU A C 1
ATOM 649 O O . LEU A 1 84 ? 2.048 -0.334 10.947 1.00 86.19 84 LEU A O 1
ATOM 653 N N . GLY A 1 85 ? 0.389 -1.047 9.603 1.00 84.50 85 GLY A N 1
ATOM 654 C CA . GLY A 1 85 ? 0.505 -2.451 10.003 1.00 84.50 85 GLY A CA 1
ATOM 655 C C . GLY A 1 85 ? 0.300 -2.678 11.507 1.00 84.50 85 GLY A C 1
ATOM 656 O O . GLY A 1 85 ? 0.798 -3.662 12.035 1.00 84.50 85 GLY A O 1
ATOM 657 N N . GLY A 1 86 ? -0.393 -1.763 12.198 1.00 87.50 86 GLY A N 1
ATOM 658 C CA . GLY A 1 86 ? -0.576 -1.802 13.652 1.00 87.50 86 GLY A CA 1
ATOM 659 C C . GLY A 1 86 ? 0.558 -1.174 14.472 1.00 87.50 86 GLY A C 1
ATOM 660 O O . GLY A 1 86 ? 0.466 -1.174 15.696 1.00 87.50 86 GLY A O 1
ATOM 661 N N . GLU A 1 87 ? 1.586 -0.605 13.836 1.00 89.56 87 GLU A N 1
ATOM 662 C CA . GLU A 1 87 ? 2.681 0.108 14.501 1.00 89.56 87 GLU A CA 1
ATOM 663 C C . GLU A 1 87 ? 2.571 1.627 14.311 1.00 89.56 87 GLU A C 1
ATOM 665 O O . GLU A 1 87 ? 2.227 2.114 13.230 1.00 89.56 87 GLU A O 1
ATOM 670 N N . ILE A 1 88 ? 2.911 2.391 15.353 1.00 90.81 88 ILE A N 1
ATOM 671 C CA . ILE A 1 88 ? 2.997 3.854 15.284 1.00 90.81 88 ILE A CA 1
ATOM 672 C C . ILE A 1 88 ? 4.362 4.241 14.712 1.00 90.81 88 ILE A C 1
ATOM 674 O O . ILE A 1 88 ? 5.404 3.845 15.235 1.00 90.81 88 ILE A O 1
ATOM 678 N N . LYS A 1 89 ? 4.360 5.040 13.643 1.00 87.38 89 LYS A N 1
ATOM 679 C CA . LYS A 1 89 ? 5.562 5.586 13.003 1.00 87.38 89 LYS A CA 1
ATOM 680 C C . LYS A 1 89 ? 5.534 7.109 13.030 1.00 87.38 89 LYS A C 1
ATOM 682 O O . LYS A 1 89 ? 4.485 7.719 12.825 1.00 87.38 89 LYS A O 1
ATOM 687 N N . VAL A 1 90 ? 6.699 7.718 13.231 1.00 86.94 90 VAL A N 1
ATOM 688 C CA . VAL A 1 90 ? 6.874 9.174 13.161 1.00 86.94 90 VAL A CA 1
ATOM 689 C C . VAL A 1 90 ? 6.884 9.620 11.696 1.00 86.94 90 VAL A C 1
ATOM 691 O O . VAL A 1 90 ? 7.506 8.993 10.835 1.00 86.94 90 VAL A O 1
ATOM 694 N N . ARG A 1 91 ? 6.185 10.715 11.404 1.00 82.19 91 ARG A N 1
ATOM 695 C CA . ARG A 1 91 ? 6.205 11.385 10.102 1.00 82.19 91 ARG A CA 1
ATOM 696 C C . ARG A 1 91 ? 7.522 12.139 9.952 1.00 82.19 91 ARG A C 1
ATOM 698 O O . ARG A 1 91 ? 7.888 12.906 10.836 1.00 82.19 91 ARG A O 1
ATOM 705 N N . MET A 1 92 ? 8.206 11.956 8.825 1.00 73.44 92 MET A N 1
ATOM 706 C CA . MET A 1 92 ? 9.439 12.701 8.531 1.00 73.44 92 MET A CA 1
ATOM 707 C C . MET A 1 92 ? 9.134 14.168 8.211 1.00 73.44 92 MET A C 1
ATOM 709 O O . MET A 1 92 ? 9.843 15.069 8.644 1.00 73.44 92 MET A O 1
ATOM 713 N N . SER A 1 93 ? 8.037 14.409 7.496 1.00 70.00 93 SER A N 1
ATOM 714 C CA . SER A 1 93 ? 7.488 15.740 7.250 1.00 70.00 93 SER A CA 1
ATOM 715 C C . SER A 1 93 ? 6.015 15.644 6.846 1.00 70.00 93 SER A C 1
ATOM 717 O O . SER A 1 93 ? 5.515 14.585 6.432 1.00 70.00 93 SER A O 1
ATOM 719 N N . VAL A 1 94 ? 5.291 16.752 7.006 1.00 64.75 94 VAL A N 1
ATOM 720 C CA . VAL A 1 94 ? 3.877 16.850 6.633 1.00 64.75 94 VAL A CA 1
ATOM 721 C C . VAL A 1 94 ? 3.761 16.699 5.115 1.00 64.75 94 VAL A C 1
ATOM 723 O O . VAL A 1 94 ? 4.254 17.534 4.368 1.00 64.75 94 VAL A O 1
ATOM 726 N N . GLY A 1 95 ? 3.114 15.625 4.661 1.00 63.94 95 GLY A N 1
ATOM 727 C CA . GLY A 1 95 ? 2.815 15.395 3.243 1.00 63.94 95 GLY A CA 1
ATOM 728 C C . GLY A 1 95 ? 3.876 14.646 2.425 1.00 63.94 95 GLY A C 1
ATOM 729 O O . GLY A 1 95 ? 3.527 14.183 1.348 1.00 63.94 95 GLY A O 1
ATOM 730 N N . LEU A 1 96 ? 5.108 14.453 2.922 1.00 63.84 96 LEU A N 1
ATOM 731 C CA . LEU A 1 96 ? 6.167 13.714 2.193 1.00 63.84 96 LEU A CA 1
ATOM 732 C C . LEU A 1 96 ? 6.536 12.371 2.833 1.00 63.84 96 LEU A C 1
ATOM 734 O O . LEU A 1 96 ? 7.504 11.734 2.424 1.00 63.84 96 LEU A O 1
ATOM 738 N N . THR A 1 97 ? 5.792 11.928 3.848 1.00 70.06 97 THR A N 1
ATOM 739 C CA . THR A 1 97 ? 6.045 10.624 4.472 1.00 70.06 97 THR A CA 1
ATOM 740 C C . THR A 1 97 ? 5.420 9.526 3.613 1.00 70.06 97 THR A C 1
ATOM 742 O O . THR A 1 97 ? 4.206 9.318 3.662 1.00 70.06 97 THR A O 1
ATOM 745 N N . HIS A 1 98 ? 6.252 8.836 2.836 1.00 79.25 98 HIS A N 1
ATOM 746 C CA . HIS A 1 98 ? 5.870 7.666 2.045 1.00 79.25 98 HIS A CA 1
ATOM 747 C C . HIS A 1 98 ? 6.439 6.391 2.657 1.00 79.25 98 HIS A C 1
ATOM 749 O O . HIS A 1 98 ? 7.302 6.447 3.532 1.00 79.25 98 HIS A O 1
ATOM 755 N N . PHE A 1 99 ? 5.929 5.240 2.216 1.00 81.50 99 PHE A N 1
ATOM 756 C CA . PHE A 1 99 ? 6.301 3.940 2.768 1.00 81.50 99 PHE A CA 1
ATOM 757 C C . PHE A 1 99 ? 6.815 3.012 1.693 1.00 81.50 99 PHE A C 1
ATOM 759 O O . PHE A 1 99 ? 6.218 2.877 0.624 1.00 81.50 99 PHE A O 1
ATOM 766 N N . CYS A 1 100 ? 7.952 2.407 1.998 1.00 87.00 100 CYS A N 1
ATOM 767 C CA . CYS A 1 100 ? 8.519 1.306 1.257 1.00 87.00 100 CYS A CA 1
ATOM 768 C C . CYS A 1 100 ? 8.440 0.094 2.175 1.00 87.00 100 CYS A C 1
ATOM 770 O O . CYS A 1 100 ? 9.197 0.005 3.143 1.00 87.00 100 CYS A O 1
ATOM 772 N N . ASP A 1 101 ? 7.453 -0.768 1.932 1.00 85.06 101 ASP A N 1
ATOM 773 C CA . ASP A 1 101 ? 7.058 -1.826 2.864 1.00 85.06 101 ASP A CA 1
ATOM 774 C C . ASP A 1 101 ? 6.751 -1.264 4.272 1.00 85.06 101 ASP A C 1
ATOM 776 O O . ASP A 1 101 ? 5.745 -0.574 4.453 1.00 85.06 101 ASP A O 1
ATOM 780 N N . LYS A 1 102 ? 7.627 -1.490 5.262 1.00 81.12 102 LYS A N 1
ATOM 781 C CA . LYS A 1 102 ? 7.465 -1.023 6.655 1.00 81.12 102 LYS A CA 1
ATOM 782 C C . LYS A 1 102 ? 8.310 0.201 7.018 1.00 81.12 102 LYS A C 1
ATOM 784 O O . LYS A 1 102 ? 8.253 0.668 8.160 1.00 81.12 102 LYS A O 1
ATOM 789 N N . THR A 1 103 ? 9.083 0.720 6.070 1.00 82.88 103 THR A N 1
ATOM 790 C CA . THR A 1 103 ? 10.036 1.811 6.296 1.00 82.88 103 THR A CA 1
ATOM 791 C C . THR A 1 103 ? 9.484 3.113 5.731 1.00 82.88 103 THR A C 1
ATOM 793 O O . THR A 1 103 ? 9.082 3.173 4.567 1.00 82.88 103 THR A O 1
ATOM 796 N N . ASN A 1 104 ? 9.451 4.159 6.558 1.00 84.56 104 ASN A N 1
ATOM 797 C CA . ASN A 1 104 ? 9.152 5.512 6.102 1.00 84.56 104 ASN A CA 1
ATOM 798 C C . ASN A 1 104 ? 10.335 6.072 5.306 1.00 84.56 104 ASN A C 1
ATOM 800 O O . ASN A 1 104 ? 11.491 5.812 5.631 1.00 84.56 104 ASN A O 1
ATOM 804 N N . TYR A 1 105 ? 10.043 6.855 4.276 1.00 84.94 105 TYR A N 1
ATOM 805 C CA . TYR A 1 105 ? 11.069 7.518 3.486 1.00 84.94 105 TYR A CA 1
ATOM 806 C C . TYR A 1 105 ? 10.597 8.863 2.948 1.00 84.94 105 TYR A C 1
ATOM 808 O O . TYR A 1 105 ? 9.393 9.117 2.821 1.00 84.94 105 TYR A O 1
ATOM 816 N N . ASN A 1 106 ? 11.569 9.714 2.628 1.00 83.94 106 ASN A N 1
ATOM 817 C CA . ASN A 1 106 ? 11.351 11.016 2.018 1.00 83.94 106 ASN A CA 1
ATOM 818 C C . ASN A 1 106 ? 11.367 10.882 0.489 1.00 83.94 106 ASN A C 1
ATOM 820 O O . ASN A 1 106 ? 12.371 10.455 -0.078 1.00 83.94 106 ASN A O 1
ATOM 824 N N . LEU A 1 107 ? 10.284 11.270 -0.191 1.00 84.69 107 LEU A N 1
ATOM 825 C CA . LEU A 1 107 ? 10.221 11.206 -1.657 1.00 84.69 107 LEU A CA 1
ATOM 826 C C . LEU A 1 107 ? 11.271 12.064 -2.361 1.00 84.69 107 LEU A C 1
ATOM 828 O O . LEU A 1 107 ? 11.619 11.746 -3.497 1.00 84.69 107 LEU A O 1
ATOM 832 N N . ASP A 1 108 ? 11.744 13.141 -1.739 1.00 84.56 108 ASP A N 1
ATOM 833 C CA . ASP A 1 108 ? 12.718 14.039 -2.361 1.00 84.56 108 ASP A CA 1
ATOM 834 C C . ASP A 1 108 ? 14.131 13.446 -2.347 1.00 84.56 108 ASP A C 1
ATOM 836 O O . ASP A 1 108 ? 14.943 13.722 -3.233 1.00 84.56 108 ASP A O 1
ATOM 840 N N . GLU A 1 109 ? 14.412 12.590 -1.367 1.00 87.06 109 GLU A N 1
ATOM 841 C CA . GLU A 1 109 ? 15.738 12.020 -1.121 1.00 87.06 109 GLU A CA 1
ATOM 842 C C . GLU A 1 109 ? 15.831 10.563 -1.561 1.00 87.06 109 GLU A C 1
ATOM 844 O O . GLU A 1 109 ? 16.903 10.107 -1.949 1.00 87.06 109 GLU A O 1
ATOM 849 N N . GLN A 1 110 ? 14.717 9.834 -1.531 1.00 91.88 110 GLN A N 1
ATOM 850 C CA . GLN A 1 110 ? 14.682 8.386 -1.671 1.00 91.88 110 GLN A CA 1
ATOM 851 C C . GLN A 1 110 ? 13.582 7.938 -2.644 1.00 91.88 110 GLN A C 1
ATOM 853 O O . GLN A 1 110 ? 12.655 8.673 -3.002 1.00 91.88 110 GLN A O 1
ATOM 858 N N . ILE A 1 111 ? 13.709 6.703 -3.113 1.00 92.50 111 ILE A N 1
ATOM 859 C CA . ILE A 1 111 ? 12.765 6.024 -3.995 1.00 92.50 111 ILE A CA 1
ATOM 860 C C . ILE A 1 111 ? 12.579 4.581 -3.520 1.00 92.50 111 ILE A C 1
ATOM 862 O O . ILE A 1 111 ? 13.514 3.951 -3.028 1.00 92.50 111 ILE A O 1
ATOM 866 N N . CYS A 1 112 ? 11.361 4.062 -3.662 1.00 92.81 112 CYS A N 1
ATOM 867 C CA . CYS A 1 112 ? 11.039 2.672 -3.372 1.00 92.81 112 CYS A CA 1
ATOM 868 C C . CYS A 1 112 ? 10.774 1.913 -4.672 1.00 92.81 112 CYS A C 1
ATOM 870 O O . CYS A 1 112 ? 9.822 2.241 -5.382 1.00 92.81 112 CYS A O 1
ATOM 872 N N . CYS A 1 113 ? 11.575 0.890 -4.963 1.00 93.12 113 CYS A N 1
ATOM 873 C CA . CYS A 1 113 ? 11.359 -0.016 -6.088 1.00 93.12 113 CYS A CA 1
ATOM 874 C C . CYS A 1 113 ? 11.206 -1.438 -5.548 1.00 93.12 113 CYS A C 1
ATOM 876 O O . CYS A 1 113 ? 12.124 -1.936 -4.905 1.00 93.12 113 CYS A O 1
ATOM 878 N N . ASP A 1 114 ? 10.057 -2.076 -5.786 1.00 90.62 114 ASP A N 1
ATOM 879 C CA . ASP A 1 114 ? 9.785 -3.458 -5.347 1.00 90.62 114 ASP A CA 1
ATOM 880 C C . ASP A 1 114 ? 10.139 -3.702 -3.865 1.00 90.62 114 ASP A C 1
ATOM 882 O O . ASP A 1 114 ? 10.941 -4.565 -3.508 1.00 90.62 114 ASP A O 1
ATOM 886 N N . SER A 1 115 ? 9.599 -2.841 -2.994 1.00 89.44 115 SER A N 1
ATOM 887 C CA . SER A 1 115 ? 9.829 -2.864 -1.540 1.00 89.44 115 SER A CA 1
ATOM 888 C C . SER A 1 115 ? 11.281 -2.638 -1.094 1.00 89.44 115 SER A C 1
ATOM 890 O O . SER A 1 115 ? 11.593 -2.786 0.087 1.00 89.44 115 SER A O 1
ATOM 892 N N . LYS A 1 116 ? 12.179 -2.234 -2.002 1.00 91.38 116 LYS A N 1
ATOM 893 C CA . LYS A 1 116 ? 13.556 -1.846 -1.683 1.00 91.38 116 LYS A CA 1
ATOM 894 C C . LYS A 1 116 ? 13.716 -0.340 -1.759 1.00 91.38 116 LYS A C 1
ATOM 896 O O . LYS A 1 116 ? 13.421 0.285 -2.778 1.00 91.38 116 LYS A O 1
ATOM 901 N N . LEU A 1 117 ? 14.219 0.224 -0.670 1.00 92.81 117 LEU A N 1
ATOM 902 C CA . LEU A 1 117 ? 14.541 1.636 -0.585 1.00 92.81 117 LEU A CA 1
ATOM 903 C C . LEU A 1 117 ? 15.907 1.909 -1.219 1.00 92.81 117 LEU A C 1
ATOM 905 O O . LEU A 1 117 ? 16.847 1.129 -1.065 1.00 92.81 117 LEU A O 1
ATOM 909 N N . SER A 1 118 ? 16.028 3.014 -1.939 1.00 93.25 118 SER A N 1
ATOM 910 C CA . SER A 1 118 ? 17.288 3.494 -2.505 1.00 93.25 118 SER A CA 1
ATOM 911 C C . SER A 1 118 ? 17.305 5.014 -2.524 1.00 93.25 118 SER A C 1
ATOM 913 O O . SER A 1 118 ? 16.250 5.649 -2.553 1.00 93.25 118 SER A O 1
ATOM 915 N N . ASP A 1 119 ? 18.494 5.603 -2.543 1.00 93.00 119 ASP A N 1
ATOM 916 C CA . ASP A 1 119 ? 18.625 7.047 -2.685 1.00 93.00 119 ASP A CA 1
ATOM 917 C C . ASP A 1 119 ? 18.233 7.478 -4.101 1.00 93.00 119 ASP A C 1
ATOM 919 O O . ASP A 1 119 ? 18.535 6.819 -5.100 1.00 93.00 119 ASP A O 1
ATOM 923 N N . ARG A 1 120 ? 17.555 8.620 -4.204 1.00 91.62 120 ARG A N 1
ATOM 924 C CA . ARG A 1 120 ? 17.101 9.190 -5.477 1.00 91.62 120 ARG A CA 1
ATOM 925 C C . ARG A 1 120 ? 18.269 9.722 -6.314 1.00 91.62 120 ARG A C 1
ATOM 927 O O . ARG A 1 120 ? 18.108 9.942 -7.517 1.00 91.62 120 ARG A O 1
ATOM 934 N N . LYS A 1 121 ? 19.442 9.920 -5.702 1.00 92.12 121 LYS A N 1
ATOM 935 C CA . LYS A 1 121 ? 20.683 10.308 -6.377 1.00 92.12 121 LYS A CA 1
ATOM 936 C C . LYS A 1 121 ? 21.833 9.394 -5.961 1.00 92.12 121 LYS A C 1
ATOM 938 O O . LYS A 1 121 ? 22.126 9.293 -4.777 1.00 92.12 121 LYS A O 1
ATOM 943 N N . GLN A 1 122 ? 22.528 8.814 -6.935 1.00 88.00 122 GLN A N 1
ATOM 944 C CA . GLN A 1 122 ? 23.749 8.036 -6.719 1.00 88.00 122 GLN A CA 1
ATOM 945 C C . GLN A 1 122 ? 24.830 8.537 -7.675 1.00 88.00 122 GLN A C 1
ATOM 947 O O . GLN A 1 122 ? 24.589 8.642 -8.878 1.00 88.00 122 GLN A O 1
ATOM 952 N N . ASP A 1 123 ? 26.006 8.885 -7.150 1.00 87.56 123 ASP A N 1
ATOM 953 C CA . ASP A 1 123 ? 27.119 9.460 -7.925 1.00 87.56 123 ASP A CA 1
ATOM 954 C C . ASP A 1 123 ? 26.707 10.708 -8.738 1.00 87.56 123 ASP A C 1
ATOM 956 O O . ASP A 1 123 ? 27.127 10.909 -9.876 1.00 87.56 123 ASP A O 1
ATOM 960 N N . GLY A 1 124 ? 25.807 11.525 -8.178 1.00 87.62 124 GLY A N 1
ATOM 961 C CA . GLY A 1 124 ? 25.248 12.711 -8.839 1.00 87.62 124 GLY A CA 1
ATOM 962 C C . GLY A 1 124 ? 24.194 12.422 -9.917 1.00 87.62 124 GLY A C 1
ATOM 963 O O . GLY A 1 124 ? 23.633 13.360 -10.480 1.00 87.62 124 GLY A O 1
ATOM 964 N N . GLN A 1 125 ? 23.881 11.154 -10.188 1.00 89.31 125 GLN A N 1
ATOM 965 C CA . GLN A 1 125 ? 22.913 10.749 -11.207 1.00 89.31 125 GLN A CA 1
ATOM 966 C C . GLN A 1 125 ? 21.551 10.433 -10.592 1.00 89.31 125 GLN A C 1
ATOM 968 O O . GLN A 1 125 ? 21.468 9.878 -9.499 1.00 89.31 125 GLN A O 1
ATOM 973 N N . ILE A 1 126 ? 20.479 10.774 -11.310 1.00 92.50 126 ILE A N 1
ATOM 974 C CA . ILE A 1 126 ? 19.106 10.513 -10.867 1.00 92.50 126 ILE A CA 1
ATOM 975 C C . ILE A 1 126 ? 18.785 9.028 -11.044 1.00 92.50 126 ILE A C 1
ATOM 977 O O . ILE A 1 126 ? 18.909 8.479 -12.143 1.00 92.50 126 ILE A O 1
ATOM 981 N N . ILE A 1 127 ? 18.315 8.411 -9.964 1.00 95.19 127 ILE A N 1
ATOM 982 C CA . ILE A 1 127 ? 17.847 7.029 -9.940 1.00 95.19 127 ILE A CA 1
ATOM 983 C C . ILE A 1 127 ? 16.347 6.963 -10.254 1.00 95.19 127 ILE A C 1
ATOM 985 O O . ILE A 1 127 ? 15.559 7.814 -9.839 1.00 95.19 127 ILE A O 1
ATOM 989 N N . GLN A 1 128 ? 15.954 5.945 -11.016 1.00 94.31 128 GLN A N 1
ATOM 990 C CA . GLN A 1 128 ? 14.579 5.634 -11.408 1.00 94.31 128 GLN A CA 1
ATOM 991 C C . GLN A 1 128 ? 14.268 4.159 -11.116 1.00 94.31 128 GLN A C 1
ATOM 993 O O . GLN A 1 128 ? 15.180 3.333 -11.064 1.00 94.31 128 GLN A O 1
ATOM 998 N N . CYS A 1 129 ? 12.986 3.811 -10.967 1.00 95.00 129 CYS A N 1
ATOM 999 C CA . CYS A 1 129 ? 12.553 2.415 -10.876 1.00 95.00 129 CYS A CA 1
ATOM 1000 C C . CYS A 1 129 ? 12.251 1.840 -12.257 1.00 95.00 129 CYS A C 1
ATOM 1002 O O . CYS A 1 129 ? 11.450 2.384 -13.017 1.00 95.00 129 CYS A O 1
ATOM 1004 N N . CYS A 1 130 ? 12.819 0.677 -12.548 1.00 94.81 130 CYS A N 1
ATOM 1005 C CA . CYS A 1 130 ? 12.377 -0.172 -13.636 1.00 94.81 130 CYS A CA 1
ATOM 1006 C C . CYS A 1 130 ? 11.255 -1.081 -13.131 1.00 94.81 130 CYS A C 1
ATOM 1008 O O . CYS A 1 130 ? 11.516 -2.177 -12.636 1.00 94.81 130 CYS A O 1
ATOM 1010 N N . ASN A 1 131 ? 10.007 -0.613 -13.235 1.00 86.75 131 ASN A N 1
ATOM 1011 C CA . ASN A 1 131 ? 8.829 -1.276 -12.653 1.00 86.75 131 ASN A CA 1
ATOM 1012 C C . ASN A 1 131 ? 8.705 -2.757 -13.035 1.00 86.75 131 ASN A C 1
ATOM 1014 O O . ASN A 1 131 ? 8.305 -3.566 -12.210 1.00 86.75 131 ASN A O 1
ATOM 1018 N N . ALA A 1 132 ? 9.081 -3.116 -14.265 1.00 87.88 132 ALA A N 1
ATOM 1019 C CA . ALA A 1 132 ? 8.994 -4.491 -14.746 1.00 87.88 132 ALA A CA 1
ATOM 1020 C C . ALA A 1 132 ? 9.991 -5.450 -14.067 1.00 87.88 132 ALA A C 1
ATOM 1022 O O . ALA A 1 132 ? 9.666 -6.618 -13.885 1.00 87.88 132 ALA A O 1
ATOM 1023 N N . SER A 1 133 ? 11.180 -4.976 -13.668 1.00 90.25 133 SER A N 1
ATOM 1024 C CA . SER A 1 133 ? 12.183 -5.802 -12.977 1.00 90.25 133 SER A CA 1
ATOM 1025 C C . SER A 1 133 ? 12.308 -5.513 -11.483 1.00 90.25 133 SER A C 1
ATOM 1027 O O . SER A 1 133 ? 13.127 -6.149 -10.825 1.00 90.25 133 SER A O 1
ATOM 1029 N N . GLY A 1 134 ? 11.615 -4.494 -10.967 1.00 90.06 134 GLY A N 1
ATOM 1030 C CA . GLY A 1 134 ? 11.763 -4.021 -9.588 1.00 90.06 134 GLY A CA 1
ATOM 1031 C C . GLY A 1 134 ? 13.134 -3.413 -9.261 1.00 90.06 134 GLY A C 1
ATOM 1032 O O . GLY A 1 134 ? 13.445 -3.170 -8.099 1.00 90.06 134 GLY A O 1
ATOM 1033 N N . LYS A 1 135 ? 13.983 -3.171 -10.268 1.00 93.25 135 LYS A N 1
ATOM 1034 C CA . LYS A 1 135 ? 15.359 -2.682 -10.070 1.00 93.25 135 LYS A CA 1
ATOM 1035 C C . LYS A 1 135 ? 15.425 -1.169 -10.174 1.00 93.25 135 LYS A C 1
ATOM 1037 O O . LYS A 1 135 ? 14.682 -0.569 -10.946 1.00 93.25 135 LYS A O 1
ATOM 1042 N N . THR A 1 136 ? 16.364 -0.569 -9.460 1.00 94.94 136 THR A N 1
ATOM 1043 C CA . THR A 1 136 ? 16.778 0.813 -9.689 1.00 94.94 136 THR A CA 1
ATOM 1044 C C . THR A 1 136 ? 17.717 0.907 -10.890 1.00 94.94 136 THR A C 1
ATOM 1046 O O . THR A 1 136 ? 18.418 -0.053 -11.209 1.00 94.94 136 THR A O 1
ATOM 1049 N N . TYR A 1 137 ? 17.725 2.055 -11.565 1.00 94.81 137 TYR A N 1
ATOM 1050 C CA . TYR A 1 137 ? 18.691 2.364 -12.618 1.00 94.81 137 TYR A CA 1
ATOM 1051 C C . TYR A 1 137 ? 19.003 3.860 -12.690 1.00 94.81 137 TYR A C 1
ATOM 1053 O O . TYR A 1 137 ? 18.163 4.705 -12.367 1.00 94.81 137 TYR A O 1
ATOM 1061 N N . LYS A 1 138 ? 20.215 4.185 -13.134 1.00 95.31 138 LYS A N 1
ATOM 1062 C CA 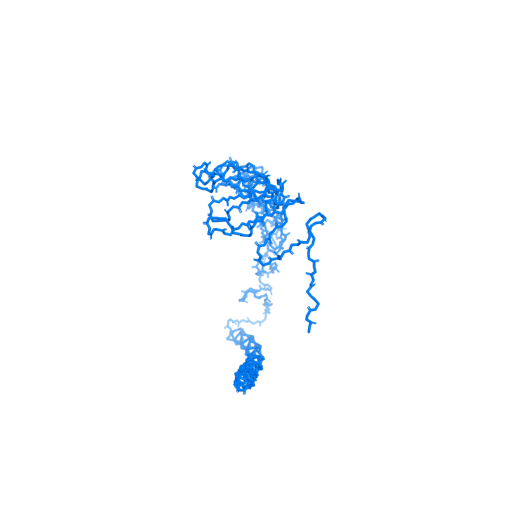. LYS A 1 138 ? 20.719 5.536 -13.380 1.00 95.31 138 LYS A CA 1
ATOM 1063 C C . LYS A 1 138 ? 20.191 6.039 -14.717 1.00 95.31 138 LYS A C 1
ATOM 1065 O O . LYS A 1 138 ? 20.614 5.581 -15.776 1.00 95.31 138 LYS A O 1
ATOM 1070 N N . ASN A 1 139 ? 19.296 7.027 -14.703 1.00 91.44 139 ASN A N 1
ATOM 1071 C CA . ASN A 1 139 ? 18.623 7.474 -15.930 1.00 91.44 139 ASN A CA 1
ATOM 1072 C C . ASN A 1 139 ? 19.575 8.046 -16.995 1.00 91.44 139 ASN A C 1
ATOM 1074 O O . ASN A 1 139 ? 19.190 8.155 -18.159 1.00 91.44 139 ASN A O 1
ATOM 1078 N N . ALA A 1 140 ? 20.786 8.445 -16.597 1.00 91.75 140 ALA A N 1
ATOM 1079 C CA . ALA A 1 140 ? 21.766 9.076 -17.461 1.00 91.75 140 ALA A CA 1
ATOM 1080 C C . ALA A 1 140 ? 22.492 8.032 -18.315 1.00 91.75 140 ALA A C 1
ATOM 1082 O O . ALA A 1 140 ? 22.605 8.238 -19.523 1.00 91.75 140 ALA A O 1
ATOM 1083 N N . SER A 1 141 ? 22.887 6.901 -17.724 1.00 92.94 141 SER A N 1
ATOM 1084 C CA . SER A 1 141 ? 23.671 5.839 -18.372 1.00 92.94 141 SER A CA 1
ATOM 1085 C C . SER A 1 141 ? 22.879 4.572 -18.697 1.00 92.94 141 SER A C 1
ATOM 1087 O O . SER A 1 141 ? 23.359 3.747 -19.465 1.00 92.94 141 SER A O 1
ATOM 1089 N N . GLU A 1 142 ? 21.674 4.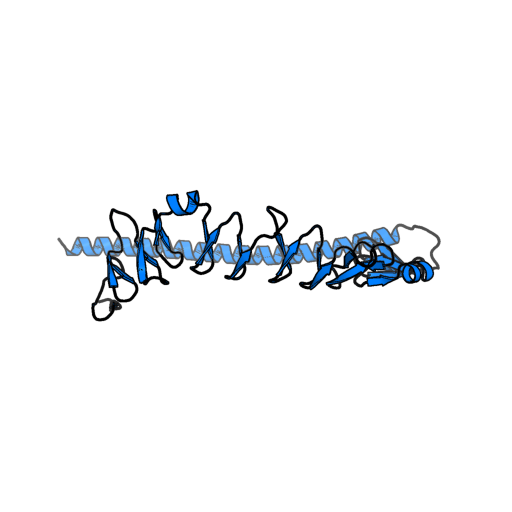401 -18.152 1.00 95.25 142 GLU A N 1
ATOM 1090 C CA . GLU A 1 142 ? 20.906 3.157 -18.258 1.00 95.25 142 GLU A CA 1
ATOM 1091 C C . GLU A 1 142 ? 19.471 3.393 -18.768 1.00 95.25 142 GLU A C 1
ATOM 1093 O O . GLU A 1 142 ? 18.919 4.496 -18.689 1.00 95.25 142 GLU A O 1
ATOM 1098 N N . ILE A 1 143 ? 18.858 2.337 -19.305 1.00 93.88 143 ILE A N 1
ATOM 1099 C CA . ILE A 1 143 ? 17.478 2.283 -19.801 1.00 93.88 143 ILE A CA 1
ATOM 1100 C C . ILE A 1 143 ? 16.747 1.096 -19.168 1.00 93.88 143 ILE A C 1
ATOM 1102 O O . ILE A 1 143 ? 17.288 -0.005 -19.074 1.00 93.88 143 ILE A O 1
ATOM 1106 N N . CYS A 1 144 ? 15.481 1.306 -18.799 1.00 94.69 144 CYS A N 1
ATOM 1107 C CA . CYS A 1 144 ? 14.563 0.235 -18.424 1.00 94.69 144 CYS A CA 1
ATOM 1108 C C . CYS A 1 144 ? 13.769 -0.257 -19.642 1.00 94.69 144 CYS A C 1
ATOM 1110 O O . CYS A 1 144 ? 13.052 0.512 -20.282 1.00 94.69 144 CYS A O 1
ATOM 1112 N N . CYS A 1 145 ? 13.851 -1.554 -19.923 1.00 94.00 145 CYS A N 1
ATOM 1113 C CA . CYS A 1 145 ? 13.018 -2.249 -20.897 1.00 94.00 145 CYS A CA 1
ATOM 1114 C C . CYS A 1 145 ? 12.741 -3.681 -20.428 1.00 94.00 145 CYS A C 1
ATOM 1116 O O . CYS A 1 145 ? 13.419 -4.616 -20.845 1.00 94.00 145 CYS A O 1
ATOM 1118 N N . GLY A 1 146 ? 11.826 -3.856 -19.472 1.00 91.50 146 GLY A N 1
ATOM 1119 C CA . GLY A 1 146 ? 11.608 -5.154 -18.812 1.00 91.50 146 GLY A CA 1
ATOM 1120 C C . GLY A 1 146 ? 12.688 -5.503 -17.790 1.00 91.50 146 GLY A C 1
ATOM 1121 O O . GLY A 1 146 ? 12.386 -6.044 -16.736 1.00 91.50 146 GLY A O 1
ATOM 1122 N N . ASN A 1 147 ? 13.933 -5.134 -18.084 1.00 93.38 147 ASN A N 1
ATOM 1123 C CA . ASN A 1 147 ? 15.107 -5.168 -17.221 1.00 93.38 147 ASN A CA 1
ATOM 1124 C C . ASN A 1 147 ? 15.948 -3.899 -17.461 1.00 93.38 147 ASN A C 1
ATOM 1126 O O . ASN A 1 147 ? 15.611 -3.079 -18.319 1.00 93.38 147 ASN A O 1
ATOM 1130 N N . VAL A 1 148 ? 17.025 -3.728 -16.699 1.00 94.50 148 VAL A N 1
ATOM 1131 C CA . VAL A 1 148 ? 17.927 -2.571 -16.801 1.00 94.50 148 VAL A CA 1
ATOM 1132 C C . VAL A 1 148 ? 19.086 -2.889 -17.745 1.00 94.50 148 VAL A C 1
ATOM 1134 O O . VAL A 1 148 ? 19.707 -3.945 -17.620 1.00 94.50 148 VAL A O 1
ATOM 1137 N N . TYR A 1 149 ? 19.375 -1.974 -18.670 1.00 94.12 149 TYR A N 1
ATOM 1138 C CA . TYR A 1 149 ? 20.435 -2.101 -19.671 1.00 94.12 149 TYR A CA 1
ATOM 1139 C C . TYR A 1 149 ? 21.275 -0.830 -19.753 1.00 94.12 149 TYR A C 1
ATOM 1141 O O . TYR A 1 149 ? 20.746 0.272 -19.624 1.00 94.12 149 TYR A O 1
ATOM 1149 N N . ASP A 1 150 ? 22.565 -0.986 -20.043 1.00 94.56 150 ASP A N 1
ATOM 1150 C CA . ASP A 1 150 ? 23.448 0.135 -20.358 1.00 94.56 150 ASP A CA 1
ATOM 1151 C C . ASP A 1 150 ? 23.052 0.770 -21.705 1.00 94.56 150 ASP A C 1
ATOM 1153 O O . ASP A 1 150 ? 22.824 0.069 -22.698 1.00 94.56 150 ASP A O 1
ATOM 1157 N N . LYS A 1 151 ? 22.959 2.103 -21.748 1.00 93.56 151 LYS A N 1
ATOM 1158 C CA . LYS A 1 151 ? 22.563 2.848 -22.952 1.00 93.56 151 LYS A CA 1
ATOM 1159 C C . LYS A 1 151 ? 23.533 2.669 -24.107 1.00 93.56 151 LYS A C 1
ATOM 1161 O O . LYS A 1 151 ? 23.083 2.573 -25.242 1.00 93.56 151 LYS A O 1
ATOM 1166 N N . THR A 1 152 ? 24.833 2.586 -23.841 1.00 91.94 152 THR A N 1
ATOM 1167 C CA . THR A 1 152 ? 25.840 2.405 -24.893 1.00 91.94 152 THR A CA 1
ATOM 1168 C C . THR A 1 152 ? 25.659 1.055 -25.575 1.00 91.94 152 THR A C 1
ATOM 1170 O O . THR A 1 152 ? 25.682 0.976 -26.798 1.00 91.94 152 THR A O 1
ATOM 1173 N N . VAL A 1 153 ? 25.372 -0.003 -24.812 1.00 88.06 153 VAL A N 1
ATOM 1174 C CA . VAL A 1 153 ? 25.031 -1.326 -25.358 1.00 88.06 153 VAL A CA 1
ATOM 1175 C C . VAL A 1 153 ? 23.726 -1.246 -26.152 1.00 88.06 153 VAL A C 1
ATOM 1177 O O . VAL A 1 153 ? 23.634 -1.776 -27.259 1.00 88.06 153 VAL A O 1
ATOM 1180 N N . PHE A 1 154 ? 22.724 -0.550 -25.615 1.00 89.38 154 PHE A N 1
ATOM 1181 C CA . PHE A 1 154 ? 21.426 -0.373 -26.259 1.00 89.38 154 PHE A CA 1
ATOM 1182 C C . PHE A 1 154 ? 21.543 0.322 -27.626 1.00 89.38 154 PHE A C 1
ATOM 1184 O O . PHE A 1 154 ? 20.927 -0.108 -28.601 1.00 89.38 154 PHE A O 1
ATOM 1191 N N . GLU A 1 155 ? 22.375 1.357 -27.718 1.00 87.94 155 GLU A N 1
ATOM 1192 C CA . GLU A 1 155 ? 22.631 2.118 -28.942 1.00 87.94 155 GLU A CA 1
ATOM 1193 C C . GLU A 1 155 ? 23.537 1.356 -29.919 1.00 87.94 155 GLU A C 1
ATOM 1195 O O . GLU A 1 155 ? 23.180 1.207 -31.089 1.00 87.94 155 GLU A O 1
ATOM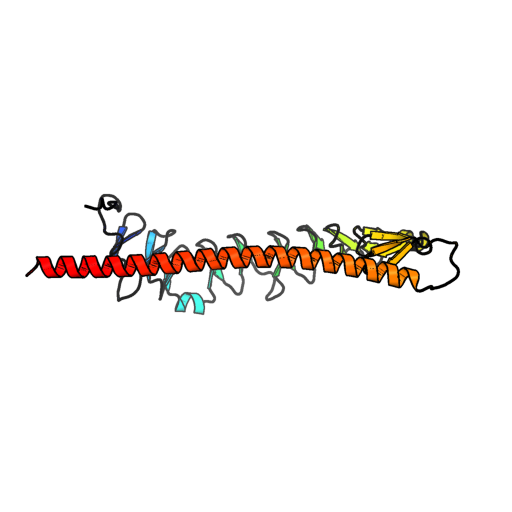 1200 N N . ASN A 1 156 ? 24.650 0.788 -29.444 1.00 90.62 156 ASN A N 1
ATOM 1201 C CA . ASN A 1 156 ? 25.624 0.078 -30.282 1.00 90.62 156 ASN A CA 1
ATOM 1202 C C . ASN A 1 156 ? 25.042 -1.179 -30.939 1.00 90.62 156 ASN A C 1
ATOM 1204 O O . ASN A 1 156 ? 25.441 -1.546 -32.043 1.00 90.62 156 ASN A O 1
ATOM 1208 N N . HIS A 1 157 ? 24.084 -1.840 -30.286 1.00 88.25 157 HIS A N 1
ATOM 1209 C CA . HIS A 1 157 ? 23.399 -3.011 -30.838 1.00 88.25 157 HIS A CA 1
ATOM 1210 C C . HIS A 1 157 ? 22.089 -2.669 -31.560 1.00 88.25 157 HIS A C 1
ATOM 1212 O O . HIS A 1 157 ? 21.326 -3.575 -31.901 1.00 88.25 157 HIS A O 1
ATOM 1218 N N . ASN A 1 158 ? 21.827 -1.379 -31.806 1.00 89.12 158 ASN A N 1
ATOM 1219 C CA . ASN A 1 158 ? 20.624 -0.880 -32.470 1.00 89.12 158 ASN A CA 1
ATOM 1220 C C . ASN A 1 158 ? 19.331 -1.429 -31.835 1.00 89.12 158 ASN A C 1
ATOM 1222 O O . ASN A 1 158 ? 18.388 -1.824 -32.527 1.00 89.12 158 ASN A O 1
ATOM 1226 N N . LEU A 1 159 ? 19.303 -1.506 -30.503 1.00 91.94 159 LEU A N 1
ATOM 1227 C CA . LEU A 1 159 ? 18.183 -2.042 -29.743 1.00 91.94 159 LEU A CA 1
ATOM 1228 C C . LEU A 1 159 ? 17.097 -0.981 -29.545 1.00 91.94 159 LEU A C 1
ATOM 1230 O O . LEU A 1 159 ? 17.304 0.233 -29.643 1.00 91.94 159 LEU A O 1
ATOM 1234 N N . SER A 1 160 ? 15.886 -1.453 -29.292 1.00 92.19 160 SER A N 1
ATOM 1235 C CA . SER A 1 160 ? 14.741 -0.647 -28.895 1.00 92.19 160 SER A CA 1
ATOM 1236 C C . SER A 1 160 ? 13.839 -1.443 -27.958 1.00 92.19 160 SER A C 1
ATOM 1238 O O . SER A 1 160 ? 14.033 -2.642 -27.759 1.00 92.19 160 SER A O 1
ATOM 1240 N N . CYS A 1 161 ? 12.871 -0.762 -27.350 1.00 93.12 161 CYS A N 1
ATOM 1241 C CA . CYS A 1 161 ? 11.960 -1.354 -26.386 1.00 93.12 161 CYS A CA 1
ATOM 1242 C C . CYS A 1 161 ? 10.530 -1.364 -26.916 1.00 93.12 161 CYS A C 1
ATOM 1244 O O . CYS A 1 161 ? 10.026 -0.337 -27.367 1.00 93.12 161 CYS A O 1
ATOM 1246 N N . CYS A 1 162 ? 9.868 -2.513 -26.821 1.00 93.25 162 CYS A N 1
ATOM 1247 C CA . CYS A 1 162 ? 8.457 -2.685 -27.126 1.00 93.25 162 CYS A CA 1
ATOM 1248 C C . CYS A 1 162 ? 7.772 -3.332 -25.925 1.00 93.25 162 CYS A C 1
ATOM 1250 O O . CYS A 1 162 ? 8.022 -4.498 -25.636 1.00 93.25 162 CYS A O 1
ATOM 1252 N N . ASN A 1 163 ? 6.962 -2.560 -25.195 1.00 90.88 163 ASN A N 1
ATOM 1253 C CA . ASN A 1 163 ? 6.219 -3.031 -24.020 1.00 90.88 163 ASN A CA 1
ATOM 1254 C C . ASN A 1 163 ? 7.074 -3.848 -23.021 1.00 90.88 163 ASN A C 1
ATOM 1256 O O . ASN A 1 163 ? 6.715 -4.947 -22.610 1.00 90.88 163 ASN A O 1
ATOM 1260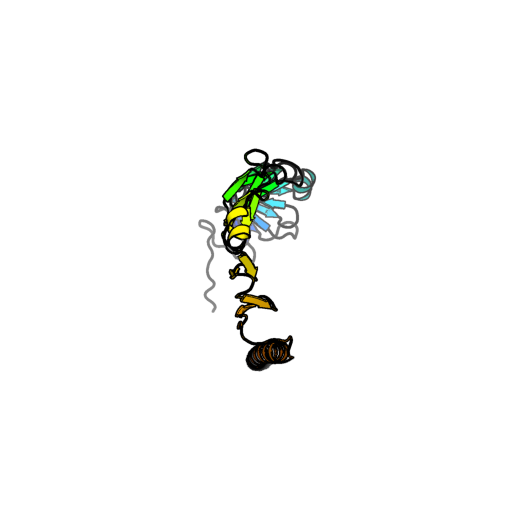 N N . GLY A 1 164 ? 8.264 -3.340 -22.689 1.00 89.81 164 GLY A N 1
ATOM 1261 C CA . GLY A 1 164 ? 9.193 -4.019 -21.780 1.00 89.81 164 GLY A CA 1
ATOM 1262 C C . GLY A 1 164 ? 9.982 -5.178 -22.399 1.00 89.81 164 GLY A C 1
ATOM 1263 O O . GLY A 1 164 ? 10.693 -5.866 -21.683 1.00 89.81 164 GLY A O 1
ATOM 1264 N N . THR A 1 165 ? 9.902 -5.398 -23.710 1.00 90.00 165 THR A N 1
ATOM 1265 C CA . THR A 1 165 ? 10.705 -6.404 -24.416 1.00 90.00 165 THR A CA 1
ATOM 1266 C C . THR A 1 165 ? 11.689 -5.736 -25.368 1.00 90.00 165 THR A C 1
ATOM 1268 O O . THR A 1 165 ? 11.317 -4.848 -26.139 1.00 90.00 165 THR A O 1
ATOM 1271 N N . LEU A 1 166 ? 12.947 -6.177 -25.340 1.00 92.38 166 LEU A N 1
ATOM 1272 C CA . LEU A 1 166 ? 13.964 -5.712 -26.279 1.00 92.38 166 LEU A CA 1
ATOM 1273 C C . LEU A 1 166 ? 13.714 -6.238 -27.697 1.00 92.38 166 LEU A C 1
ATOM 1275 O O . LEU A 1 166 ? 13.345 -7.401 -27.896 1.00 92.38 166 LEU A O 1
ATOM 1279 N N . TYR A 1 167 ? 13.988 -5.391 -28.685 1.00 90.50 167 TYR A N 1
ATOM 1280 C CA . TYR A 1 167 ? 13.991 -5.764 -30.097 1.00 90.50 167 TYR A CA 1
ATOM 1281 C C . TYR A 1 167 ? 15.119 -5.073 -30.862 1.00 90.50 167 TYR A C 1
ATOM 1283 O O . TYR A 1 167 ? 15.562 -3.991 -30.477 1.00 90.50 167 TYR A O 1
ATOM 1291 N N . GLN A 1 168 ? 15.591 -5.696 -31.943 1.00 90.00 168 GLN A N 1
ATOM 1292 C CA . GLN A 1 168 ? 16.613 -5.106 -32.817 1.00 90.00 168 GLN A CA 1
ATOM 1293 C C . GLN A 1 168 ? 15.951 -4.281 -33.920 1.00 90.00 168 GLN A C 1
ATOM 1295 O O . GLN A 1 168 ? 15.237 -4.822 -34.770 1.00 90.00 168 GLN A O 1
ATOM 1300 N N . LYS A 1 169 ? 16.221 -2.972 -33.951 1.00 84.31 169 LYS A N 1
ATOM 1301 C CA . LYS A 1 169 ? 15.746 -2.100 -35.030 1.00 84.31 169 LYS A CA 1
ATOM 1302 C C . LYS A 1 169 ? 16.309 -2.598 -36.364 1.00 84.31 169 LYS A C 1
ATOM 1304 O O . LYS A 1 169 ? 17.488 -2.931 -36.475 1.00 84.31 169 LYS A O 1
ATOM 1309 N N . GLY A 1 170 ? 15.452 -2.660 -37.378 1.00 81.94 170 GLY A N 1
ATOM 1310 C CA . GLY A 1 170 ? 15.797 -3.154 -38.715 1.00 81.94 170 GLY A CA 1
ATOM 1311 C C . GLY A 1 170 ? 15.604 -4.661 -38.909 1.00 81.94 170 GLY A C 1
ATOM 1312 O O . GLY A 1 170 ? 15.482 -5.091 -40.049 1.00 81.94 170 GLY A O 1
ATOM 1313 N N . LYS A 1 171 ? 15.507 -5.450 -37.830 1.00 85.56 171 LYS A N 1
ATOM 1314 C CA . LYS A 1 171 ? 15.030 -6.846 -37.885 1.00 85.56 171 LYS A CA 1
ATOM 1315 C C . LYS A 1 171 ? 13.610 -6.993 -37.370 1.00 85.56 171 LYS A C 1
ATOM 1317 O O . LYS A 1 171 ? 12.899 -7.909 -37.758 1.00 85.56 171 LYS A O 1
ATOM 1322 N N . GLU A 1 172 ? 13.218 -6.119 -36.456 1.00 88.94 172 GLU A N 1
ATOM 1323 C CA . GLU A 1 172 ? 11.945 -6.157 -35.758 1.00 88.94 172 GLU A CA 1
ATOM 1324 C C . GLU A 1 172 ? 11.410 -4.725 -35.598 1.00 88.94 172 GLU A C 1
ATOM 1326 O O . GLU A 1 172 ? 12.166 -3.746 -35.641 1.00 88.94 172 GLU A O 1
ATOM 1331 N N . MET A 1 173 ? 10.100 -4.600 -35.399 1.00 87.94 173 MET A N 1
ATOM 1332 C CA . MET A 1 173 ? 9.414 -3.345 -35.101 1.00 87.94 173 MET A CA 1
ATOM 1333 C C . MET A 1 173 ? 8.348 -3.535 -34.016 1.00 87.94 173 MET A C 1
ATOM 1335 O O . MET A 1 173 ? 7.891 -4.651 -33.773 1.00 87.94 173 MET A O 1
ATOM 1339 N N . CYS A 1 174 ? 7.948 -2.439 -33.370 1.00 89.69 174 CYS A N 1
ATOM 1340 C CA . CYS A 1 174 ? 6.900 -2.432 -32.349 1.00 89.69 174 CYS A CA 1
ATOM 1341 C C . CYS A 1 174 ? 5.600 -1.853 -32.916 1.00 89.69 174 CYS A C 1
ATOM 1343 O O . CYS A 1 174 ? 5.565 -0.678 -33.284 1.00 89.69 174 CYS A O 1
ATOM 1345 N N . LEU A 1 175 ? 4.531 -2.649 -32.957 1.00 86.38 175 LEU A N 1
ATOM 1346 C CA . LEU A 1 175 ? 3.200 -2.212 -33.385 1.00 86.38 175 LEU A CA 1
ATOM 1347 C C . LEU A 1 175 ? 2.162 -2.642 -32.350 1.00 86.38 175 LEU A C 1
ATOM 1349 O O . LEU A 1 175 ? 2.067 -3.813 -32.000 1.00 86.38 175 LEU A O 1
ATOM 1353 N N . GLY A 1 176 ? 1.405 -1.679 -31.816 1.00 84.25 176 GLY A N 1
ATOM 1354 C CA . GLY A 1 176 ? 0.379 -1.956 -30.802 1.00 84.25 176 GLY A CA 1
ATOM 1355 C C . GLY A 1 176 ? 0.912 -2.592 -29.509 1.00 84.25 176 GLY A C 1
ATOM 1356 O O . GLY A 1 176 ? 0.155 -3.255 -28.809 1.00 84.25 176 GLY A O 1
ATOM 1357 N N . GLY A 1 177 ? 2.205 -2.424 -29.205 1.00 85.25 177 GLY A N 1
ATOM 1358 C CA . GLY A 1 177 ? 2.863 -3.066 -28.062 1.00 85.25 177 GLY A CA 1
ATOM 1359 C C . GLY A 1 177 ? 3.328 -4.505 -28.312 1.00 85.25 177 GLY A C 1
ATOM 1360 O O . GLY A 1 177 ? 3.880 -5.11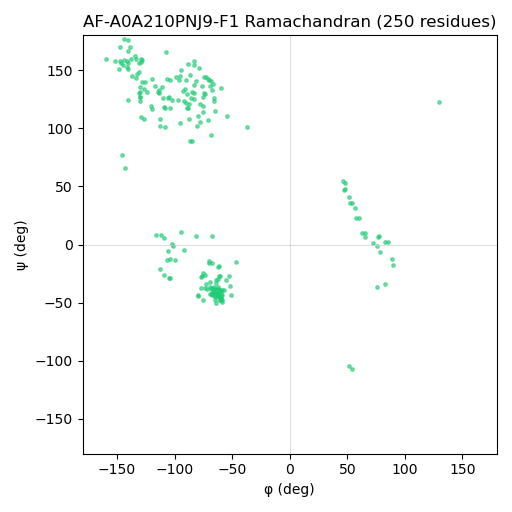8 -27.401 1.00 85.25 177 GLY A O 1
ATOM 1361 N N . GLU A 1 178 ? 3.153 -5.032 -29.527 1.00 85.88 178 GLU A N 1
ATOM 1362 C CA . GLU A 1 178 ? 3.671 -6.334 -29.949 1.00 85.88 178 GLU A CA 1
ATOM 1363 C C . GLU A 1 178 ? 4.905 -6.167 -30.847 1.00 85.88 178 GLU A C 1
ATOM 1365 O O . GLU A 1 178 ? 4.991 -5.259 -31.680 1.00 85.88 178 GLU A O 1
ATOM 1370 N N . LYS A 1 179 ? 5.877 -7.065 -30.665 1.00 87.94 179 LYS A N 1
ATOM 1371 C CA . LYS A 1 179 ? 7.093 -7.137 -31.475 1.00 87.94 179 LYS A CA 1
ATOM 1372 C C . LYS A 1 179 ? 6.833 -7.977 -32.724 1.00 87.94 179 LYS A C 1
ATOM 1374 O O . LYS A 1 179 ? 6.408 -9.125 -32.610 1.00 87.94 179 LYS A O 1
ATOM 1379 N N . ILE A 1 180 ? 7.120 -7.424 -33.898 1.00 86.69 180 ILE A N 1
ATOM 1380 C CA . ILE A 1 180 ? 6.876 -8.061 -35.198 1.00 86.69 180 ILE A CA 1
ATOM 1381 C C . ILE A 1 180 ? 8.179 -8.069 -35.998 1.00 86.69 180 ILE A C 1
ATOM 1383 O O . ILE A 1 180 ? 8.875 -7.056 -36.047 1.00 86.69 180 ILE A O 1
ATOM 1387 N N . ALA A 1 181 ? 8.519 -9.204 -36.609 1.00 85.12 181 ALA A N 1
ATOM 1388 C CA . ALA A 1 181 ? 9.689 -9.316 -37.475 1.00 85.12 181 ALA A CA 1
ATOM 1389 C C . ALA A 1 181 ? 9.485 -8.517 -38.772 1.00 85.12 181 ALA A C 1
ATOM 1391 O O . ALA A 1 181 ? 8.422 -8.566 -39.388 1.00 85.12 181 ALA A O 1
ATOM 1392 N N . VAL A 1 182 ? 10.515 -7.787 -39.185 1.00 77.62 182 VAL A N 1
ATOM 1393 C CA . VAL A 1 182 ? 10.569 -7.076 -40.461 1.00 77.62 182 VAL A CA 1
ATOM 1394 C C . VAL A 1 182 ? 11.288 -7.995 -41.439 1.00 77.62 182 VAL A C 1
ATOM 1396 O O . VAL A 1 182 ? 12.500 -8.183 -41.345 1.00 77.62 182 VAL A O 1
ATOM 1399 N N . ASP A 1 183 ? 10.538 -8.613 -42.346 1.00 67.50 183 ASP A N 1
ATOM 1400 C CA . ASP A 1 183 ? 11.121 -9.502 -43.345 1.00 67.50 183 ASP A CA 1
ATOM 1401 C C . ASP A 1 183 ? 11.816 -8.665 -44.430 1.00 67.50 183 ASP A C 1
ATOM 1403 O O . ASP A 1 183 ? 11.192 -7.832 -45.095 1.00 67.50 183 ASP A O 1
ATOM 1407 N N . GLY A 1 184 ? 13.128 -8.853 -44.593 1.00 56.88 184 GLY A N 1
ATOM 1408 C CA . GLY A 1 184 ? 14.015 -7.991 -45.390 1.00 56.88 184 GLY A CA 1
ATOM 1409 C C . GLY A 1 184 ? 13.777 -8.001 -46.907 1.00 56.88 184 GLY A C 1
ATOM 1410 O O . GLY A 1 184 ? 14.565 -7.413 -47.640 1.00 56.88 184 GLY A O 1
ATOM 1411 N N . ASN A 1 185 ? 12.709 -8.651 -47.383 1.00 49.62 185 ASN A N 1
ATOM 1412 C CA . ASN A 1 185 ? 12.407 -8.865 -48.800 1.00 49.62 185 ASN A CA 1
ATOM 1413 C C . ASN A 1 185 ? 11.115 -8.199 -49.304 1.00 49.62 185 ASN A C 1
ATOM 1415 O O . ASN A 1 185 ? 10.724 -8.431 -50.449 1.00 49.62 185 ASN A O 1
ATOM 1419 N N . ARG A 1 186 ? 10.437 -7.358 -48.512 1.00 45.47 186 ARG A N 1
ATOM 1420 C CA . ARG A 1 186 ? 9.282 -6.588 -49.008 1.00 45.47 186 ARG A CA 1
ATOM 1421 C C . ARG A 1 186 ? 9.615 -5.101 -49.147 1.00 45.47 186 ARG A C 1
ATOM 1423 O O . ARG A 1 186 ? 9.580 -4.371 -48.157 1.00 45.47 186 ARG A O 1
ATOM 1430 N N . PRO A 1 187 ? 9.892 -4.611 -50.372 1.00 39.72 187 PRO A N 1
ATOM 1431 C CA . PRO A 1 187 ? 9.866 -3.186 -50.634 1.00 39.72 187 PRO A CA 1
ATOM 1432 C C . PRO A 1 187 ? 8.403 -2.732 -50.601 1.00 39.72 187 PRO A C 1
ATOM 1434 O O . PRO A 1 187 ? 7.615 -3.030 -51.499 1.00 39.72 187 PRO A O 1
ATOM 1437 N N . GLY A 1 188 ? 8.037 -2.019 -49.542 1.00 40.91 188 GLY A N 1
ATOM 1438 C CA . GLY A 1 188 ? 6.780 -1.287 -49.467 1.00 40.91 188 GLY A CA 1
ATOM 1439 C C . GLY A 1 188 ? 5.998 -1.566 -48.196 1.00 40.91 188 GLY A C 1
ATOM 1440 O O . GLY A 1 188 ? 5.576 -2.690 -47.942 1.00 40.91 188 GLY A O 1
ATOM 1441 N N . PHE A 1 189 ? 5.727 -0.487 -47.461 1.00 51.19 189 PHE A N 1
ATOM 1442 C CA . PHE A 1 189 ? 4.436 -0.288 -46.810 1.00 51.19 189 PHE A CA 1
ATOM 1443 C C . PHE A 1 189 ? 3.331 -0.822 -47.737 1.00 51.19 189 PHE A C 1
ATOM 1445 O O . PHE A 1 189 ? 2.991 -0.182 -48.731 1.00 51.19 189 PHE A O 1
ATOM 1452 N N . ARG A 1 190 ? 2.814 -2.016 -47.463 1.00 48.19 190 ARG A N 1
ATOM 1453 C CA . ARG A 1 190 ? 1.591 -2.526 -48.079 1.00 48.19 190 ARG A CA 1
ATOM 1454 C C . ARG A 1 190 ? 0.654 -2.927 -46.959 1.00 48.19 190 ARG A C 1
ATOM 1456 O O . ARG A 1 190 ? 1.100 -3.443 -45.937 1.00 48.19 190 ARG A O 1
ATOM 1463 N N . ASP A 1 191 ? -0.617 -2.621 -47.177 1.00 52.72 191 ASP A N 1
ATOM 1464 C CA . ASP A 1 191 ? -1.755 -2.730 -46.264 1.00 52.72 191 ASP A CA 1
ATOM 1465 C C . ASP A 1 191 ? -1.876 -4.056 -45.490 1.00 52.72 191 ASP A C 1
ATOM 1467 O O . ASP A 1 191 ? -2.557 -4.089 -44.468 1.00 52.72 191 ASP A O 1
ATOM 1471 N N . ASP A 1 192 ? -1.163 -5.108 -45.895 1.00 53.69 192 ASP A N 1
ATOM 1472 C CA . ASP A 1 192 ? -1.112 -6.425 -45.254 1.00 53.69 192 ASP A CA 1
ATOM 1473 C C . ASP A 1 192 ? -0.825 -6.372 -43.741 1.00 53.69 192 ASP A C 1
ATOM 1475 O O . ASP A 1 192 ? -1.519 -7.024 -42.973 1.00 53.69 192 ASP A O 1
ATOM 1479 N N . THR A 1 193 ? 0.114 -5.549 -43.254 1.00 55.44 193 THR A N 1
ATOM 1480 C CA . THR A 1 193 ? 0.384 -5.479 -41.798 1.00 55.44 193 THR A CA 1
ATOM 1481 C C . THR A 1 193 ? -0.704 -4.746 -41.012 1.00 55.44 193 THR A C 1
ATOM 1483 O O . THR A 1 193 ? -0.895 -5.021 -39.826 1.00 55.44 193 THR A O 1
ATOM 1486 N N . ARG A 1 194 ? -1.452 -3.827 -41.645 1.00 56.72 194 ARG A N 1
ATOM 1487 C CA . ARG A 1 194 ? -2.655 -3.234 -41.031 1.00 56.72 194 ARG A CA 1
ATOM 1488 C C . ARG A 1 194 ? -3.797 -4.238 -41.021 1.00 56.72 194 ARG A C 1
ATOM 1490 O O . ARG A 1 194 ? -4.526 -4.262 -40.036 1.00 56.72 194 ARG A O 1
ATOM 1497 N N . ILE A 1 195 ? -3.932 -5.051 -42.068 1.00 63.81 195 ILE A N 1
ATOM 1498 C CA . ILE A 1 195 ? -4.922 -6.129 -42.144 1.00 63.81 195 ILE A CA 1
ATOM 1499 C C . ILE A 1 195 ? -4.628 -7.176 -41.066 1.00 63.81 195 ILE A C 1
ATOM 1501 O O . ILE A 1 195 ? -5.500 -7.409 -40.239 1.00 63.81 195 ILE A O 1
ATOM 1505 N N . ASP A 1 196 ? -3.391 -7.667 -40.948 1.00 64.19 196 ASP A N 1
ATOM 1506 C CA . ASP A 1 196 ? -2.984 -8.604 -39.889 1.00 64.19 196 ASP A CA 1
ATOM 1507 C C . ASP A 1 196 ? -3.239 -8.029 -38.484 1.00 64.19 196 ASP A C 1
ATOM 1509 O O . ASP A 1 196 ? -3.671 -8.730 -37.565 1.00 64.19 196 ASP A O 1
ATOM 1513 N N . MET A 1 197 ? -2.995 -6.726 -38.293 1.00 63.06 197 MET A N 1
ATOM 1514 C CA . MET A 1 197 ? -3.280 -6.049 -37.028 1.00 63.06 197 MET A CA 1
ATOM 1515 C C . MET A 1 197 ? -4.788 -5.956 -36.764 1.00 63.06 197 MET A C 1
ATOM 1517 O O . MET A 1 197 ? -5.218 -6.205 -35.640 1.00 63.06 197 MET A O 1
ATOM 1521 N N . ILE A 1 198 ? -5.595 -5.618 -37.773 1.00 70.50 198 ILE A N 1
ATOM 1522 C CA . ILE A 1 198 ? -7.058 -5.584 -37.668 1.00 70.50 198 ILE A CA 1
ATOM 1523 C C . ILE A 1 198 ? -7.594 -6.987 -37.369 1.00 70.50 198 ILE A C 1
ATOM 1525 O O . ILE A 1 198 ? -8.417 -7.125 -36.470 1.00 70.50 198 ILE A O 1
ATOM 1529 N N . GLU A 1 199 ? -7.091 -8.029 -38.027 1.00 75.75 199 GLU A N 1
ATOM 1530 C CA . GLU A 1 199 ? -7.485 -9.420 -37.787 1.00 75.75 199 GLU A CA 1
ATOM 1531 C C . GLU A 1 199 ? -7.167 -9.869 -36.355 1.00 75.75 199 GLU A C 1
ATOM 1533 O O . GLU A 1 199 ? -8.030 -10.434 -35.680 1.00 75.75 199 GLU A O 1
ATOM 1538 N N . ARG A 1 200 ? -5.981 -9.536 -35.826 1.00 75.12 200 ARG A N 1
ATOM 1539 C CA . ARG A 1 200 ? -5.641 -9.808 -34.416 1.00 75.12 200 ARG A CA 1
ATOM 1540 C C . ARG A 1 200 ? -6.513 -9.026 -33.436 1.00 75.12 200 ARG A C 1
ATOM 1542 O O . ARG A 1 200 ? -6.891 -9.555 -32.392 1.00 75.12 200 ARG A O 1
ATOM 1549 N N . GLN A 1 201 ? -6.835 -7.768 -33.738 1.00 76.88 201 GLN A N 1
ATOM 1550 C CA . GLN A 1 201 ? -7.741 -6.968 -32.904 1.00 76.88 201 GLN A CA 1
ATOM 1551 C C . GLN A 1 201 ? -9.169 -7.535 -32.937 1.00 76.88 201 GLN A C 1
ATOM 1553 O O . GLN A 1 201 ? -9.815 -7.607 -31.894 1.00 76.88 201 GLN A O 1
ATOM 1558 N N . LEU A 1 202 ? -9.639 -8.017 -34.092 1.00 79.25 202 LEU A N 1
ATOM 1559 C CA . LEU A 1 202 ? -10.930 -8.696 -34.233 1.00 79.25 202 LEU A CA 1
ATOM 1560 C C . LEU A 1 202 ? -10.978 -10.014 -33.447 1.00 79.25 202 LEU A C 1
ATOM 1562 O O . LEU A 1 202 ? -11.979 -10.276 -32.785 1.00 79.25 202 LEU A O 1
ATOM 1566 N N . GLN A 1 203 ? -9.895 -10.798 -33.430 1.00 83.25 203 GLN A N 1
ATOM 1567 C CA . GLN A 1 203 ? -9.803 -11.999 -32.587 1.00 83.25 203 GLN A CA 1
ATOM 1568 C C . GLN A 1 203 ? -9.905 -11.669 -31.092 1.00 83.25 203 GLN A C 1
ATOM 1570 O O . GLN A 1 203 ? -10.661 -12.318 -30.371 1.00 83.25 203 GLN A O 1
ATOM 1575 N N . LYS A 1 204 ? -9.216 -10.616 -30.627 1.00 82.88 204 LYS A N 1
ATOM 1576 C CA . LYS A 1 204 ? -9.325 -10.151 -29.231 1.00 82.88 204 LYS A CA 1
ATOM 1577 C C . LYS A 1 204 ? -10.752 -9.697 -28.893 1.00 82.88 204 LYS A C 1
ATOM 1579 O O . LYS A 1 204 ? -11.237 -9.969 -27.797 1.00 82.88 204 LYS A O 1
ATOM 1584 N N . ILE A 1 205 ? -11.448 -9.040 -29.825 1.00 81.31 205 ILE A N 1
ATOM 1585 C CA . ILE A 1 205 ? -12.859 -8.652 -29.651 1.00 81.31 205 ILE A CA 1
ATOM 1586 C C . ILE A 1 205 ? -13.763 -9.888 -29.533 1.00 81.31 205 ILE A C 1
ATOM 1588 O O . ILE A 1 205 ? -14.636 -9.908 -28.664 1.00 81.31 205 ILE A O 1
ATOM 1592 N N . ASP A 1 206 ? -13.537 -10.927 -30.339 1.00 86.75 206 ASP A N 1
ATOM 1593 C CA . ASP A 1 206 ? -14.306 -12.178 -30.283 1.00 86.75 206 ASP A CA 1
ATOM 1594 C C . 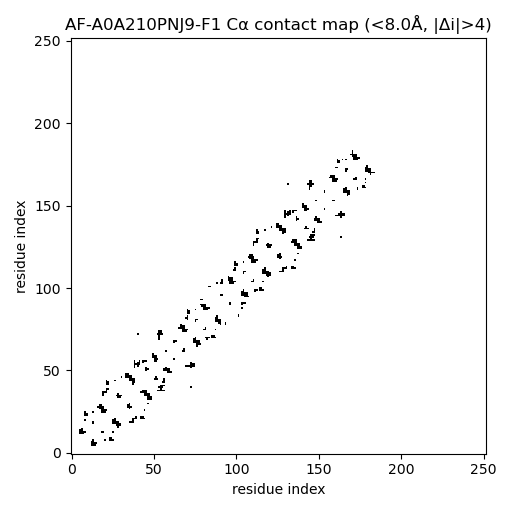ASP A 1 206 ? -14.114 -12.921 -28.943 1.00 86.75 206 ASP A C 1
ATOM 1596 O O . ASP A 1 206 ? -15.076 -13.400 -28.339 1.00 86.75 206 ASP A O 1
ATOM 1600 N N . GLU A 1 207 ? -12.894 -12.947 -28.398 1.00 86.00 207 GLU A N 1
ATOM 1601 C CA . GLU A 1 207 ? -12.625 -13.501 -27.060 1.00 86.00 207 GLU A CA 1
ATOM 1602 C C . GLU A 1 207 ? -13.336 -12.720 -25.944 1.00 86.00 207 GLU A C 1
ATOM 1604 O O . GLU A 1 207 ? -13.934 -13.310 -25.031 1.00 86.00 207 GLU A O 1
ATOM 1609 N N . VAL A 1 208 ? -13.334 -11.386 -26.028 1.00 84.19 208 VAL A N 1
ATOM 1610 C CA . VAL A 1 208 ? -14.064 -10.528 -25.086 1.00 84.19 208 VAL A CA 1
ATOM 1611 C C . VAL A 1 208 ? -15.573 -10.767 -25.197 1.00 84.19 208 VAL A C 1
ATOM 1613 O O . VAL A 1 208 ? -16.246 -10.886 -24.171 1.00 84.19 208 VAL A O 1
ATOM 1616 N N . GLN A 1 209 ? -16.114 -10.912 -26.410 1.00 82.94 209 GLN A N 1
ATOM 1617 C CA . GLN A 1 209 ? -17.530 -11.221 -26.629 1.00 82.94 209 GLN A CA 1
ATOM 1618 C C . GLN A 1 209 ? -17.925 -12.587 -26.059 1.00 82.94 209 GLN A C 1
ATOM 1620 O O . GLN A 1 209 ? -18.948 -12.686 -25.376 1.00 82.94 209 GLN A O 1
ATOM 1625 N N . LYS A 1 210 ? -17.106 -13.626 -26.253 1.00 86.75 210 LYS A N 1
ATOM 1626 C CA . LYS A 1 210 ? -17.317 -14.955 -25.647 1.00 86.75 210 LYS A CA 1
ATOM 1627 C C . LYS A 1 210 ? -17.357 -14.880 -24.122 1.00 86.75 210 LYS A C 1
ATOM 1629 O O . LYS A 1 210 ? -18.246 -15.456 -23.489 1.00 86.75 210 LYS A O 1
ATOM 1634 N N . THR A 1 211 ? -16.441 -14.116 -23.532 1.00 84.06 211 THR A N 1
ATOM 1635 C CA . THR A 1 211 ? -16.384 -13.902 -22.080 1.00 84.06 211 THR A CA 1
ATOM 1636 C C . THR A 1 211 ? -17.625 -13.160 -21.574 1.00 84.06 211 THR A C 1
ATOM 1638 O O . THR A 1 211 ? -18.236 -13.563 -20.583 1.00 84.06 211 THR A O 1
ATOM 1641 N N . LEU A 1 212 ? -18.058 -12.117 -22.288 1.00 81.75 212 LEU A N 1
ATOM 1642 C CA . LEU A 1 212 ? -19.256 -11.346 -21.955 1.00 81.75 212 LEU A CA 1
ATOM 1643 C C . LEU A 1 212 ? -20.536 -12.193 -22.046 1.00 81.75 212 LEU A C 1
ATOM 1645 O O . LEU A 1 212 ? -21.412 -12.086 -21.182 1.00 81.75 212 LEU A O 1
ATOM 1649 N N . HIS A 1 213 ? -20.642 -13.071 -23.047 1.00 83.25 213 HIS A N 1
ATOM 1650 C CA . HIS A 1 213 ? -21.765 -14.001 -23.172 1.00 83.25 213 HIS A CA 1
ATOM 1651 C C . HIS A 1 213 ? -21.829 -14.996 -22.008 1.00 83.25 213 HIS A C 1
ATOM 1653 O O . HIS A 1 213 ? -22.906 -15.197 -21.443 1.00 83.25 213 HIS A O 1
ATOM 1659 N N . SER A 1 214 ? -20.686 -15.553 -21.600 1.00 83.81 214 SER A N 1
ATOM 1660 C CA . SER A 1 214 ? -20.590 -16.426 -20.424 1.00 83.81 214 SER A CA 1
ATOM 1661 C C . SER A 1 214 ? -21.038 -15.710 -19.141 1.00 83.81 214 SER A C 1
ATOM 1663 O O . SER A 1 214 ? -21.893 -16.207 -18.404 1.00 83.81 214 SER A O 1
ATOM 1665 N N . LEU A 1 215 ? -20.554 -14.483 -18.916 1.00 79.62 215 LEU A N 1
ATOM 1666 C CA . LEU A 1 215 ? -20.949 -13.660 -17.768 1.00 79.62 215 LEU A CA 1
ATOM 1667 C C . LEU A 1 215 ? -22.448 -13.343 -17.764 1.00 79.62 215 LEU A C 1
ATOM 1669 O O . LEU A 1 215 ? -23.091 -13.406 -16.717 1.00 79.62 215 LEU A O 1
ATOM 1673 N N . THR A 1 216 ? -23.026 -13.053 -18.929 1.00 83.62 216 THR A N 1
ATOM 1674 C CA . THR A 1 216 ? -24.468 -12.798 -19.065 1.00 83.62 216 THR A CA 1
ATOM 1675 C C . THR A 1 216 ? -25.295 -14.031 -18.685 1.00 83.62 216 THR A C 1
ATOM 1677 O O . THR A 1 216 ? -26.311 -13.903 -17.999 1.00 83.62 216 THR A O 1
ATOM 1680 N N . GLY A 1 217 ? -24.841 -15.231 -19.065 1.00 81.19 217 GLY A N 1
ATOM 1681 C CA . GLY A 1 217 ? -25.444 -16.496 -18.634 1.00 81.19 217 GLY A CA 1
ATOM 1682 C C . GLY A 1 217 ? -25.438 -16.651 -17.111 1.00 81.19 217 GLY A C 1
ATOM 1683 O O . GLY A 1 217 ? -26.487 -16.885 -16.507 1.00 81.19 217 GLY A O 1
ATOM 1684 N N . SER A 1 218 ? -24.287 -16.417 -16.480 1.00 82.25 218 SER A N 1
ATOM 1685 C CA . SER A 1 218 ? -24.130 -16.473 -15.019 1.00 82.25 218 SER A CA 1
ATOM 1686 C C . SER A 1 218 ? -25.007 -15.454 -14.281 1.00 82.25 218 SER A C 1
ATOM 1688 O O . SER A 1 218 ? -25.632 -15.783 -13.273 1.00 82.25 218 SER A O 1
ATOM 1690 N N . VAL A 1 219 ? -25.133 -14.226 -14.798 1.00 78.69 219 VAL A N 1
ATOM 1691 C CA . VAL A 1 219 ? -26.016 -13.194 -14.221 1.00 78.69 219 VAL A CA 1
ATOM 1692 C C . VAL A 1 219 ? -27.489 -13.606 -14.290 1.00 78.69 219 VAL A C 1
ATOM 1694 O O . VAL A 1 219 ? -28.244 -13.350 -13.350 1.00 78.69 219 VAL A O 1
ATOM 1697 N N . ASN A 1 220 ? -27.917 -14.258 -15.371 1.00 77.94 220 ASN A N 1
ATOM 1698 C CA . ASN A 1 220 ? -29.293 -14.739 -15.498 1.00 77.94 220 ASN A CA 1
ATOM 1699 C C . ASN A 1 220 ? -29.598 -15.893 -14.532 1.00 77.94 220 ASN A C 1
ATOM 1701 O O . ASN A 1 220 ? -30.683 -15.917 -13.951 1.00 77.94 220 ASN A O 1
ATOM 1705 N N . LEU A 1 221 ? -28.639 -16.793 -14.289 1.00 75.00 221 LEU A N 1
ATOM 1706 C CA . LEU A 1 221 ? -28.767 -17.831 -13.259 1.00 75.00 221 LEU A CA 1
ATOM 1707 C C . LEU A 1 221 ? -28.941 -17.214 -11.864 1.00 75.00 221 LEU A C 1
ATOM 1709 O O . LEU A 1 221 ? -29.897 -17.544 -11.166 1.00 75.00 221 LEU A O 1
ATOM 1713 N N . LEU A 1 222 ? -28.105 -16.234 -11.505 1.00 74.12 222 LEU A N 1
ATOM 1714 C CA . LEU A 1 222 ? -28.218 -15.523 -10.225 1.00 74.12 222 LEU A CA 1
ATOM 1715 C C . LEU A 1 222 ? -29.552 -14.778 -10.080 1.00 74.12 222 LEU A C 1
ATOM 1717 O O . LEU A 1 222 ? -30.158 -14.792 -9.009 1.00 74.12 222 LEU A O 1
ATOM 1721 N N . LYS A 1 223 ? -30.058 -14.152 -11.151 1.00 74.69 223 LYS A N 1
ATOM 1722 C CA . LYS A 1 223 ? -31.388 -13.520 -11.135 1.00 74.69 223 LYS A CA 1
ATOM 1723 C C . LYS A 1 223 ? -32.499 -14.531 -10.848 1.00 74.69 223 LYS A C 1
ATOM 1725 O O . LYS A 1 223 ? -33.408 -14.210 -10.081 1.00 74.69 223 LYS A O 1
ATOM 1730 N N . ASN A 1 224 ? -32.421 -15.731 -11.421 1.00 74.94 224 ASN A N 1
ATOM 1731 C CA . ASN A 1 224 ? -33.403 -16.792 -11.195 1.00 74.94 224 ASN A CA 1
ATOM 1732 C C . ASN A 1 224 ? -33.342 -17.338 -9.761 1.00 74.94 224 ASN A C 1
ATOM 1734 O O . ASN A 1 224 ? -34.389 -17.568 -9.150 1.00 74.94 224 ASN A O 1
ATOM 1738 N N . GLU A 1 225 ? -32.147 -17.471 -9.183 1.00 79.94 225 GLU A N 1
ATOM 1739 C CA . GLU A 1 225 ? -32.003 -17.849 -7.773 1.00 79.94 225 GLU A CA 1
ATOM 1740 C C . GLU A 1 225 ? -32.565 -16.775 -6.836 1.00 79.94 225 GLU A C 1
ATOM 1742 O O . GLU A 1 225 ? -33.367 -17.081 -5.954 1.00 79.94 225 GLU A O 1
ATOM 1747 N N . ILE A 1 226 ? -32.253 -15.496 -7.077 1.00 75.56 226 ILE A N 1
ATOM 1748 C CA . ILE A 1 226 ? -32.808 -14.376 -6.300 1.00 75.56 226 ILE A CA 1
ATOM 1749 C C . ILE A 1 226 ? -34.338 -14.339 -6.404 1.00 75.56 226 ILE A C 1
ATOM 1751 O O . ILE A 1 226 ? -35.025 -14.076 -5.413 1.00 75.56 226 ILE A O 1
ATOM 1755 N N . TYR A 1 227 ? -34.894 -14.596 -7.590 1.00 76.44 227 TYR A N 1
ATOM 1756 C CA . TYR A 1 227 ? -36.341 -14.658 -7.786 1.00 76.44 227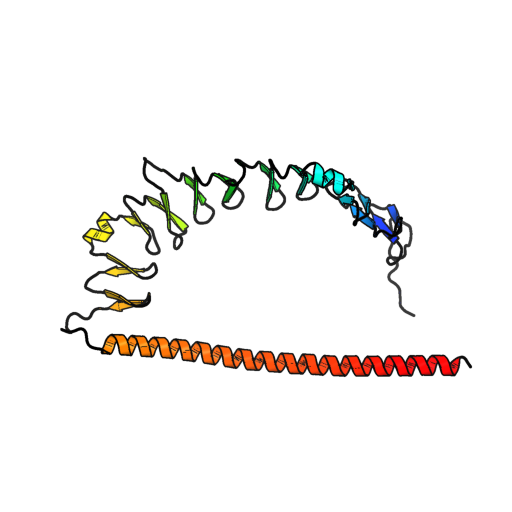 TYR A CA 1
ATOM 1757 C C . TYR A 1 227 ? -36.970 -15.807 -6.985 1.00 76.44 227 TYR A C 1
ATOM 1759 O O . TYR A 1 227 ? -37.979 -15.607 -6.307 1.00 76.44 227 TYR A O 1
ATOM 1767 N N . SER A 1 228 ? -36.322 -16.972 -6.979 1.00 74.62 228 SER A N 1
ATOM 1768 C CA . SER A 1 228 ? -36.745 -18.142 -6.202 1.00 74.62 228 SER A CA 1
ATOM 1769 C C . SER A 1 228 ? -36.719 -17.864 -4.695 1.00 74.62 228 SER A C 1
ATOM 1771 O O . SER A 1 228 ? -37.700 -18.130 -4.000 1.00 74.62 228 SER A O 1
ATOM 1773 N N . VAL A 1 229 ? -35.661 -17.221 -4.190 1.00 76.44 229 VAL A N 1
ATOM 1774 C CA . VAL A 1 229 ? -35.561 -16.803 -2.780 1.00 76.44 229 VAL A CA 1
ATOM 1775 C C . VAL A 1 229 ? -36.664 -15.804 -2.417 1.00 76.44 229 VAL A C 1
ATOM 1777 O O . VAL A 1 229 ? -37.307 -15.953 -1.380 1.00 76.44 229 VAL A O 1
ATOM 1780 N N . LYS A 1 230 ? -36.967 -14.826 -3.283 1.00 76.19 230 LYS A N 1
ATOM 1781 C CA . LYS A 1 230 ? -38.069 -13.872 -3.051 1.00 76.19 230 LYS A CA 1
ATOM 1782 C C . LYS A 1 230 ? -39.432 -14.559 -2.940 1.00 76.19 230 LYS A C 1
ATOM 1784 O O . LYS A 1 230 ? -40.245 -14.145 -2.111 1.00 76.19 230 LYS A O 1
ATOM 1789 N N . ILE A 1 231 ? -39.688 -15.586 -3.753 1.00 78.62 231 ILE A N 1
ATOM 1790 C CA . ILE A 1 231 ? -40.922 -16.381 -3.675 1.00 78.62 231 ILE A CA 1
ATOM 1791 C C . ILE A 1 231 ? -40.985 -17.130 -2.342 1.00 78.62 231 ILE A C 1
ATOM 1793 O O . ILE A 1 231 ? -41.998 -17.042 -1.648 1.00 78.62 231 ILE A O 1
ATOM 1797 N N . ILE A 1 232 ? -39.897 -17.803 -1.955 1.00 79.50 232 ILE A N 1
ATOM 1798 C CA . ILE A 1 232 ? -39.819 -18.555 -0.695 1.00 79.50 232 ILE A CA 1
ATOM 1799 C C . ILE A 1 232 ? -40.043 -17.626 0.504 1.00 79.50 232 ILE A C 1
ATOM 1801 O O . ILE A 1 232 ? -40.864 -17.930 1.368 1.00 79.50 232 ILE A O 1
ATOM 1805 N N . CYS A 1 233 ? -39.399 -16.454 0.537 1.00 73.75 233 CYS A N 1
ATOM 1806 C CA . CYS A 1 233 ? -39.592 -15.474 1.607 1.00 73.75 233 CYS A CA 1
ATOM 1807 C C . CYS A 1 233 ? -41.051 -15.007 1.713 1.00 73.75 233 CYS A C 1
ATOM 1809 O O . CYS A 1 233 ? -41.592 -14.963 2.816 1.00 73.75 233 CYS A O 1
ATOM 1811 N N . ARG A 1 234 ? -41.719 -14.710 0.586 1.00 75.81 234 ARG A N 1
ATOM 1812 C CA . ARG A 1 234 ? -43.147 -14.334 0.587 1.00 75.81 234 ARG A CA 1
ATOM 1813 C C . ARG A 1 234 ? -44.040 -15.455 1.113 1.00 75.81 234 ARG A C 1
ATOM 1815 O O . ARG A 1 234 ? -44.978 -15.185 1.860 1.00 75.81 234 ARG A O 1
ATOM 1822 N N . TRP A 1 235 ? -43.748 -16.697 0.740 1.00 78.44 235 TRP A N 1
ATOM 1823 C CA . TRP A 1 235 ? -44.518 -17.856 1.180 1.00 78.44 235 TRP A CA 1
ATOM 1824 C C . TRP A 1 235 ? -44.364 -18.104 2.688 1.00 78.44 235 TRP A C 1
ATOM 1826 O O . TRP A 1 235 ? -45.355 -18.304 3.389 1.00 78.44 235 TRP A O 1
ATOM 1836 N N . LEU A 1 236 ? -43.145 -17.971 3.218 1.00 71.56 236 LEU A N 1
ATOM 1837 C CA . LEU A 1 236 ? -42.871 -18.059 4.656 1.00 71.56 236 LEU A CA 1
ATOM 1838 C C . LEU A 1 236 ? -43.560 -16.942 5.455 1.00 71.56 236 LEU A C 1
ATOM 1840 O O . LEU A 1 236 ? -44.125 -17.212 6.515 1.00 71.56 236 LEU A O 1
ATOM 1844 N N . SER A 1 237 ? -43.589 -15.706 4.942 1.00 71.31 237 SER A N 1
ATOM 1845 C CA . SER A 1 237 ? -44.347 -14.611 5.569 1.00 71.31 237 SER A CA 1
ATOM 1846 C C . SER A 1 237 ? -45.851 -14.902 5.630 1.00 71.31 237 SER A C 1
ATOM 1848 O O . SER A 1 237 ? -46.497 -14.605 6.636 1.00 71.31 237 SER A O 1
ATOM 1850 N N . TYR A 1 238 ? -46.411 -15.517 4.584 1.00 71.75 238 TYR A N 1
ATOM 1851 C CA . TYR A 1 238 ? -47.823 -15.902 4.544 1.00 71.75 238 TYR A CA 1
ATOM 1852 C C . TYR A 1 238 ? -48.154 -17.004 5.564 1.00 71.75 238 TYR A C 1
ATOM 1854 O O . TYR A 1 238 ? -49.151 -16.909 6.281 1.00 71.75 238 TYR A O 1
ATOM 1862 N N . ILE A 1 239 ? -47.284 -18.010 5.704 1.00 73.81 239 ILE A N 1
ATOM 1863 C CA . ILE A 1 239 ? -47.431 -19.062 6.723 1.00 73.81 239 ILE A CA 1
ATOM 1864 C C . ILE A 1 239 ? -47.352 -18.482 8.135 1.00 73.81 239 ILE A C 1
ATOM 1866 O O . ILE A 1 239 ? -48.202 -18.802 8.968 1.00 73.81 239 ILE A O 1
ATOM 1870 N N . GLY A 1 240 ? -46.393 -17.589 8.395 1.00 68.00 240 GLY A N 1
ATOM 1871 C CA . GLY A 1 240 ? -46.270 -16.922 9.692 1.00 68.00 240 GLY A CA 1
ATOM 1872 C C . GLY A 1 240 ? -47.531 -16.136 10.072 1.00 68.00 240 GLY A C 1
ATOM 1873 O O . GLY A 1 240 ? -47.974 -16.189 11.219 1.00 68.00 240 GLY A O 1
ATOM 1874 N N . SER A 1 241 ? -48.168 -15.471 9.102 1.00 64.06 241 SER A N 1
ATOM 1875 C CA . SER A 1 241 ? -49.441 -14.764 9.303 1.00 64.06 241 SER A CA 1
ATOM 1876 C C . SER A 1 241 ? -50.610 -15.719 9.600 1.00 64.06 241 SER A C 1
ATOM 1878 O O . SER A 1 241 ? -51.409 -15.466 10.506 1.00 64.06 241 SER A O 1
ATOM 1880 N N . LEU A 1 242 ? -50.681 -16.862 8.912 1.00 60.66 242 LEU A N 1
ATOM 1881 C CA . LEU A 1 242 ? -51.686 -17.901 9.169 1.00 60.66 242 LEU A CA 1
ATOM 1882 C C . LEU A 1 242 ? -51.527 -18.552 10.549 1.00 60.66 242 LEU A C 1
ATOM 1884 O O . LEU A 1 242 ? -52.523 -18.799 11.233 1.00 60.66 242 LEU A O 1
ATOM 1888 N N . GLU A 1 243 ? -50.298 -18.823 10.988 1.00 63.56 243 GLU A N 1
ATOM 1889 C CA . GLU A 1 243 ? -50.035 -19.333 12.337 1.00 63.56 243 GLU A CA 1
ATOM 1890 C C . GLU A 1 243 ? -50.354 -18.304 13.422 1.00 63.56 243 GLU A C 1
ATOM 1892 O O . GLU A 1 243 ? -50.902 -18.668 14.466 1.00 63.56 243 GLU A O 1
ATOM 1897 N N . TYR A 1 244 ? -50.079 -17.023 13.169 1.00 60.84 244 TYR A N 1
ATOM 1898 C CA . TYR A 1 244 ? -50.459 -15.931 14.061 1.00 60.84 244 TYR A CA 1
ATOM 1899 C C . TYR A 1 244 ? -51.984 -15.860 14.245 1.00 60.84 244 TYR A C 1
ATOM 1901 O O . TYR A 1 244 ? -52.470 -15.871 15.378 1.00 60.84 244 TYR A O 1
ATOM 1909 N N . HIS A 1 245 ? -52.759 -15.912 13.157 1.00 57.56 245 HIS A N 1
ATOM 1910 C CA . HIS A 1 245 ? -54.222 -15.923 13.238 1.00 57.56 245 HIS A CA 1
ATOM 1911 C C . HIS A 1 245 ? -54.786 -17.192 13.891 1.00 57.56 245 HIS A C 1
ATOM 1913 O O . HIS A 1 245 ? -55.715 -17.100 14.695 1.00 57.56 245 HIS A O 1
ATOM 1919 N N . LYS A 1 246 ? -54.187 -18.368 13.653 1.00 61.66 246 LYS A N 1
ATOM 1920 C CA . LYS A 1 246 ? -54.563 -19.610 14.357 1.00 61.66 246 LYS A CA 1
ATOM 1921 C C . LYS A 1 246 ? -54.297 -19.545 15.865 1.00 61.66 246 LYS A C 1
ATOM 1923 O O . LYS A 1 246 ? -55.043 -20.151 16.631 1.00 61.66 246 LYS A O 1
ATOM 1928 N N . ARG A 1 247 ? -53.258 -18.830 16.311 1.00 56.56 247 ARG A N 1
ATOM 1929 C CA . ARG A 1 247 ? -52.974 -18.627 17.745 1.00 56.56 247 ARG A CA 1
ATOM 1930 C C . ARG A 1 247 ? -53.951 -17.658 18.408 1.00 56.56 247 ARG A C 1
ATOM 1932 O O . ARG A 1 247 ? -54.290 -17.875 19.566 1.00 56.56 247 ARG A O 1
ATOM 1939 N N . ILE A 1 248 ? -54.421 -16.638 17.689 1.00 56.66 248 ILE A N 1
ATOM 1940 C CA . ILE A 1 248 ? -55.458 -15.716 18.181 1.00 56.66 248 ILE A CA 1
ATOM 1941 C C . ILE A 1 248 ? -56.807 -16.437 18.304 1.00 56.66 248 ILE A C 1
ATOM 1943 O O . ILE A 1 248 ? -57.466 -16.319 19.330 1.00 56.66 248 ILE A O 1
ATOM 1947 N N . ALA A 1 249 ? -57.175 -17.263 17.322 1.00 55.53 249 ALA A N 1
ATOM 1948 C CA . ALA A 1 249 ? -58.439 -18.004 17.327 1.00 55.53 249 ALA A CA 1
ATOM 1949 C C . ALA A 1 249 ? -58.544 -19.100 18.411 1.00 55.53 249 ALA A C 1
ATOM 1951 O O . ALA A 1 249 ? -59.639 -19.569 18.678 1.00 55.53 249 ALA A O 1
ATOM 1952 N N . ARG A 1 250 ? -57.430 -19.522 19.029 1.00 57.06 250 ARG A N 1
ATOM 1953 C CA . ARG A 1 250 ? -57.421 -20.482 20.156 1.00 57.06 250 ARG A CA 1
ATOM 1954 C C . ARG A 1 250 ? -57.463 -19.819 21.538 1.00 57.06 250 ARG A C 1
ATOM 1956 O O . ARG A 1 250 ? -57.459 -20.530 22.537 1.00 57.06 250 ARG A O 1
ATOM 1963 N N . LYS A 1 251 ? -57.405 -18.486 21.604 1.00 53.22 251 LYS A N 1
ATOM 1964 C CA . LYS A 1 251 ? -57.431 -17.712 22.857 1.00 53.22 251 LYS A CA 1
ATOM 1965 C C . LYS A 1 251 ? -58.797 -17.079 23.164 1.00 53.22 251 LYS A C 1
ATOM 1967 O O . LYS A 1 251 ? -58.917 -16.461 24.217 1.00 53.22 251 LYS A O 1
ATOM 1972 N N . ASN A 1 252 ? -59.780 -17.259 22.283 1.00 43.88 252 ASN A N 1
ATOM 1973 C CA . ASN A 1 252 ? -61.199 -16.961 22.497 1.00 43.88 252 ASN A CA 1
ATOM 1974 C C . ASN A 1 252 ? -61.979 -18.275 22.547 1.00 43.88 252 ASN A C 1
ATOM 1976 O O . ASN A 1 252 ? -63.030 -18.292 23.218 1.00 43.88 252 ASN A O 1
#

Foldseek 3Di:
DDPDDFDDLPNDTDDPVFWDHFPSDIDGCDDPNFGWDHLNLCSDIDRPVQWDQQSHIDGPVVCVVQCWDHQQSHIDRVQQWDHDPSDIDGAPHPPQFDDLPPDTDGPVFWDHFPSDIDGCADPNFGWDALNLCSDIDGPVQWDQQSHIDGVVCCVVQCWDHQQSDIDHPPQWDHDPSDIGGDDPPDDDDDCVVVVVVVVVVVVVVVVVVVVVVVVVVVVVVVVVVVVVVVVVVVVVVVVVVVVVVVVVVVVD

Organism: Mizuhopecten yessoensis (NCBI:txid6573)